Protein AF-U6MVE8-F1 (afdb_monomer_lite)

pLDDT: mean 80.57, std 18.46, range [36.94, 96.38]

InterPro domains:
  IPR003107 HAT (Half-A-TPR) repeat [SM00386] (47-79)
  IPR003107 HAT (Half-A-TPR) repeat [SM00386] (80-110)
  IPR003107 HAT (Half-A-TPR) repeat [SM00386] (112-144)
  IPR011990 Tetratricopeptide-like helical domain superfamily [G3DSA:1.25.40.10] (9-177)
  IPR011990 Tetratricopeptide-like helical domain superfamily [SSF48452] (57-165)
  IPR045075 Pre-mRNA-splicing factor Syf1-like [PTHR11246] (3-160)

Radius of gyration: 30.01 Å; chains: 1; bounding box: 78×52×97 Å

Organism: NCBI:txid51315

Foldseek 3Di:
DDDDDPPDDPDDDDPVNVVVVVVVVVVVVVVPDDDDDDDDDPVSVVVVVVVVLVVLVVVCVVPVLPVVSLLVNLVVCLVPPPNVVSLVSNCVNPVPDPVSLVSVLVSCVVVVVVVVNVVSLVVCCVVPVVDCVSLVVVLVSCVVVVNVVVSVVSVVVNVVVVVVVVVVVVVVVVVVVPDDDDDDDDDDDDDPPPVVVVVVVVVVVVVVVVPPDD

Structure (mmCIF, N/CA/C/O backbone):
data_AF-U6MVE8-F1
#
_entry.id   AF-U6MVE8-F1
#
loop_
_atom_site.group_PDB
_atom_site.id
_atom_site.type_symbol
_atom_site.label_atom_id
_atom_site.label_alt_id
_atom_site.label_comp_id
_atom_site.label_asym_id
_atom_site.label_entity_id
_atom_site.label_seq_id
_atom_site.pdbx_PDB_ins_code
_atom_site.Cartn_x
_atom_site.Cartn_y
_atom_site.Cartn_z
_atom_site.occupancy
_atom_site.B_iso_or_equiv
_atom_site.auth_seq_id
_atom_site.auth_comp_id
_atom_site.auth_asym_id
_atom_site.auth_atom_id
_atom_site.pdbx_PDB_model_num
ATOM 1 N N . MET A 1 1 ? 28.541 -14.978 -59.247 1.00 59.50 1 MET A N 1
ATOM 2 C CA . MET A 1 1 ? 27.340 -15.661 -58.722 1.00 59.50 1 MET A CA 1
ATOM 3 C C . MET A 1 1 ? 27.716 -17.108 -58.502 1.00 59.50 1 MET A C 1
ATOM 5 O O . MET A 1 1 ? 27.942 -17.809 -59.478 1.00 59.50 1 MET A O 1
ATOM 9 N N . GLU A 1 2 ? 27.866 -17.537 -57.255 1.00 69.00 2 GLU A N 1
ATOM 10 C CA . GLU A 1 2 ? 28.077 -18.957 -56.972 1.00 69.00 2 GLU A CA 1
ATOM 11 C C . GLU A 1 2 ? 26.798 -19.736 -57.289 1.00 69.00 2 GLU A C 1
ATOM 13 O O . GLU A 1 2 ? 25.691 -19.335 -56.910 1.00 69.00 2 GLU A O 1
ATOM 18 N N . VAL A 1 3 ? 26.947 -20.834 -58.029 1.00 82.88 3 VAL A N 1
ATOM 19 C CA . VAL A 1 3 ? 25.838 -21.729 -58.357 1.00 82.88 3 VAL A CA 1
ATOM 20 C C . VAL A 1 3 ? 25.472 -22.496 -57.088 1.00 82.88 3 VAL A C 1
ATOM 22 O O . VAL A 1 3 ? 26.224 -23.352 -56.632 1.00 82.88 3 VAL A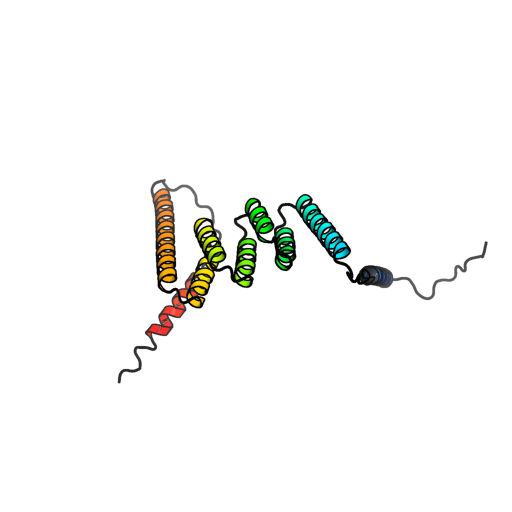 O 1
ATOM 25 N N . LYS A 1 4 ? 24.315 -22.183 -56.497 1.00 84.69 4 LYS A N 1
ATOM 26 C CA . LYS A 1 4 ? 23.805 -22.905 -55.324 1.00 84.69 4 LYS A CA 1
ATOM 27 C C . LYS A 1 4 ? 23.444 -24.339 -55.708 1.00 84.69 4 LYS A C 1
ATOM 29 O O . LYS A 1 4 ? 22.772 -24.567 -56.716 1.00 84.69 4 LYS A O 1
ATOM 34 N N . ASN A 1 5 ? 23.861 -25.289 -54.878 1.00 84.50 5 ASN A N 1
ATOM 35 C CA . ASN A 1 5 ? 23.523 -26.697 -55.035 1.00 84.50 5 ASN A CA 1
ATOM 36 C C . ASN A 1 5 ? 22.003 -26.897 -54.851 1.00 84.50 5 ASN A C 1
ATOM 38 O O . ASN A 1 5 ? 21.438 -26.449 -53.855 1.00 84.50 5 ASN A O 1
ATOM 42 N N . LYS A 1 6 ? 21.346 -27.531 -55.833 1.00 87.12 6 LYS A N 1
ATOM 43 C CA . LYS A 1 6 ? 19.894 -27.804 -55.857 1.00 87.12 6 LYS A CA 1
ATOM 44 C C . LYS A 1 6 ? 19.544 -29.253 -55.497 1.00 87.12 6 LYS A C 1
ATOM 46 O O . LYS A 1 6 ? 18.402 -29.666 -55.686 1.00 87.12 6 LYS A O 1
ATOM 51 N N . MET A 1 7 ? 20.515 -30.043 -55.041 1.00 89.62 7 MET A N 1
ATOM 52 C CA . MET A 1 7 ? 20.253 -31.387 -54.528 1.00 89.62 7 MET A CA 1
ATOM 53 C C . MET A 1 7 ? 19.284 -31.325 -53.332 1.00 89.62 7 MET A C 1
ATOM 55 O O . MET A 1 7 ? 19.301 -30.338 -52.590 1.00 89.62 7 MET A O 1
ATOM 59 N N . PRO A 1 8 ? 18.428 -32.344 -53.133 1.00 83.81 8 PRO A N 1
ATOM 60 C CA . PRO A 1 8 ? 17.498 -32.365 -52.010 1.00 83.81 8 PRO A CA 1
ATOM 61 C C . PRO A 1 8 ? 18.262 -32.335 -50.681 1.00 83.81 8 PRO A C 1
ATOM 63 O O . PRO A 1 8 ? 19.254 -33.043 -50.506 1.00 83.81 8 PRO A O 1
ATOM 66 N N . ALA A 1 9 ? 17.793 -31.513 -49.741 1.00 85.69 9 ALA A N 1
ATOM 67 C CA . ALA A 1 9 ? 18.374 -31.445 -48.406 1.00 85.69 9 ALA A CA 1
ATOM 68 C C . ALA A 1 9 ? 18.180 -32.779 -47.667 1.00 85.69 9 ALA A C 1
ATOM 70 O O . ALA A 1 9 ? 17.087 -33.350 -47.681 1.00 85.69 9 ALA A O 1
ATOM 71 N N . ALA A 1 10 ? 19.236 -33.252 -46.999 1.00 87.25 10 ALA A N 1
ATOM 72 C CA . ALA A 1 10 ? 19.214 -34.511 -46.252 1.00 87.25 10 ALA A CA 1
ATOM 73 C C . ALA A 1 10 ? 18.259 -34.474 -45.044 1.00 87.25 10 ALA A C 1
ATOM 75 O O . ALA A 1 10 ? 17.708 -35.501 -44.660 1.00 87.25 10 ALA A O 1
ATOM 76 N N . VAL A 1 11 ? 18.043 -33.288 -44.466 1.00 89.19 11 VAL A N 1
ATOM 77 C CA . VAL A 1 11 ? 17.108 -33.047 -43.363 1.00 89.19 11 VAL A CA 1
ATOM 78 C C . VAL A 1 11 ? 16.117 -31.978 -43.803 1.00 89.19 11 VAL A C 1
ATOM 80 O O . VAL A 1 11 ? 16.512 -30.915 -44.279 1.00 89.19 11 VAL A O 1
ATOM 83 N N . GLN A 1 12 ? 14.828 -32.272 -43.656 1.00 89.19 12 GLN A N 1
ATOM 84 C CA . GLN A 1 12 ? 13.754 -31.321 -43.919 1.00 89.19 12 GLN A CA 1
ATOM 85 C C . GLN A 1 12 ? 13.465 -30.529 -42.646 1.00 89.19 12 GLN A C 1
ATOM 87 O O . GLN A 1 12 ? 13.362 -31.109 -41.566 1.00 89.19 12 GLN A O 1
ATOM 92 N N . ILE A 1 13 ? 13.319 -29.213 -42.772 1.00 89.25 13 ILE A N 1
ATOM 93 C CA . ILE A 1 13 ? 12.974 -28.350 -41.640 1.00 89.25 13 ILE A CA 1
ATOM 94 C C . ILE A 1 13 ? 11.530 -28.656 -41.236 1.00 89.25 13 ILE A C 1
ATOM 96 O O . ILE A 1 13 ? 10.607 -28.492 -42.035 1.00 89.25 13 ILE A O 1
ATOM 100 N N . THR A 1 14 ? 11.333 -29.114 -40.002 1.00 93.38 14 THR A N 1
ATOM 101 C CA . THR A 1 14 ? 10.002 -29.414 -39.465 1.00 93.38 14 THR A CA 1
ATOM 102 C C . THR A 1 14 ? 9.405 -28.197 -38.763 1.00 93.38 14 THR A C 1
ATOM 104 O O . THR A 1 14 ? 10.116 -27.298 -38.308 1.00 93.38 14 THR A O 1
ATOM 107 N N . ALA A 1 15 ? 8.077 -28.179 -38.629 1.00 91.38 15 ALA A N 1
ATOM 108 C CA . ALA A 1 15 ? 7.393 -27.157 -37.837 1.00 91.38 15 ALA A CA 1
ATOM 109 C C . ALA A 1 15 ? 7.876 -27.152 -36.374 1.00 91.38 15 ALA A C 1
ATOM 111 O O . ALA A 1 15 ? 8.028 -26.090 -35.782 1.00 91.38 15 ALA A O 1
ATOM 112 N N . GLU A 1 16 ? 8.184 -28.326 -35.814 1.00 92.88 16 GLU A N 1
ATOM 113 C CA . GLU A 1 16 ? 8.746 -28.456 -34.466 1.00 92.88 16 GLU A CA 1
ATOM 114 C C . GLU A 1 16 ? 10.098 -27.744 -34.338 1.00 92.88 16 GLU A C 1
ATOM 116 O O . GLU A 1 16 ? 10.307 -27.004 -33.380 1.00 92.88 16 GLU A O 1
ATOM 121 N N . GLN A 1 17 ? 10.995 -27.914 -35.314 1.00 92.25 17 GLN A N 1
ATOM 122 C CA . GLN A 1 17 ? 12.324 -27.306 -35.281 1.00 92.25 17 GLN A CA 1
ATOM 123 C C . GLN A 1 17 ? 12.252 -25.774 -35.303 1.00 92.25 17 GLN A C 1
ATOM 125 O O . GLN A 1 17 ? 12.944 -25.118 -34.528 1.00 92.25 17 GLN A O 1
ATOM 130 N N . LEU A 1 18 ? 11.370 -25.210 -36.133 1.00 94.00 18 LEU A N 1
ATOM 131 C CA . LEU A 1 18 ? 11.143 -23.763 -36.190 1.00 94.00 18 LEU A CA 1
ATOM 132 C C . LEU A 1 18 ? 10.565 -23.220 -34.880 1.00 94.00 18 LEU A C 1
ATOM 134 O O . LEU A 1 18 ? 10.998 -22.175 -34.400 1.00 94.00 18 LEU A O 1
ATOM 138 N N . LEU A 1 19 ? 9.593 -23.927 -34.296 1.00 94.44 19 LEU A N 1
ATOM 139 C CA . LEU A 1 19 ? 8.980 -23.523 -33.031 1.00 94.44 19 LEU A CA 1
ATOM 140 C C . LEU A 1 19 ? 9.979 -23.604 -31.874 1.00 94.44 19 LEU A C 1
ATOM 142 O O . LEU A 1 19 ? 10.010 -22.706 -31.038 1.00 94.44 19 LEU A O 1
ATOM 146 N N . ARG A 1 20 ? 10.823 -24.639 -31.849 1.00 93.44 20 ARG A N 1
ATOM 147 C CA . ARG A 1 20 ? 11.865 -24.806 -30.834 1.00 93.44 20 ARG A CA 1
ATOM 148 C C . ARG A 1 20 ? 12.926 -23.713 -30.921 1.00 93.44 20 ARG A C 1
ATOM 150 O O . ARG A 1 20 ? 13.187 -23.064 -29.918 1.00 93.44 20 ARG A O 1
ATOM 157 N N . GLU A 1 21 ? 13.459 -23.442 -32.113 1.00 94.81 21 GLU A N 1
ATOM 158 C CA . GLU A 1 21 ? 14.463 -22.386 -32.306 1.00 94.81 21 GLU A CA 1
ATOM 159 C C . GLU A 1 21 ? 13.904 -20.994 -31.969 1.00 94.81 21 GLU A C 1
ATOM 161 O O . GLU A 1 21 ? 14.594 -20.170 -31.368 1.00 94.81 21 GLU A O 1
ATOM 166 N N . ALA A 1 22 ? 12.637 -20.727 -32.306 1.00 92.25 22 ALA A N 1
ATOM 167 C CA . ALA A 1 22 ? 11.982 -19.472 -31.946 1.00 92.25 22 ALA A CA 1
ATOM 168 C C . ALA A 1 22 ? 11.854 -19.299 -30.423 1.00 92.25 22 ALA A C 1
ATOM 170 O O . ALA A 1 22 ? 12.086 -18.202 -29.912 1.00 92.25 22 ALA A O 1
ATOM 171 N N . VAL A 1 23 ? 11.507 -20.370 -29.701 1.00 93.88 23 VAL A N 1
ATOM 172 C CA . VAL A 1 23 ? 11.429 -20.358 -28.234 1.00 93.88 23 VAL A CA 1
ATOM 173 C C . VAL A 1 23 ? 12.816 -20.199 -27.617 1.00 93.88 23 VAL A C 1
ATOM 175 O O . VAL A 1 23 ? 12.973 -19.369 -26.725 1.00 93.88 23 VAL A O 1
ATOM 178 N N . ASP A 1 24 ? 13.821 -20.923 -28.107 1.00 89.44 24 ASP A N 1
ATOM 179 C CA . ASP A 1 24 ? 15.189 -20.852 -27.585 1.00 89.44 24 ASP A CA 1
ATOM 180 C C . ASP A 1 24 ? 15.757 -19.427 -27.712 1.00 89.44 24 ASP A C 1
ATOM 182 O O . ASP A 1 24 ? 16.255 -18.880 -26.730 1.00 89.44 24 ASP A O 1
ATOM 186 N N . ARG A 1 25 ? 15.559 -18.750 -28.854 1.00 88.19 25 ARG A N 1
ATOM 187 C CA . ARG A 1 25 ? 15.968 -17.340 -29.021 1.00 88.19 25 ARG A CA 1
ATOM 188 C C . ARG A 1 25 ? 15.223 -16.382 -28.094 1.00 88.19 25 ARG A C 1
ATOM 190 O O . ARG A 1 25 ? 15.826 -15.479 -27.524 1.00 88.19 25 ARG A O 1
ATOM 197 N N . GLN A 1 26 ? 13.914 -16.570 -27.914 1.00 85.69 26 GLN A N 1
ATOM 198 C CA . GLN A 1 26 ? 13.147 -15.753 -26.967 1.00 85.69 26 GLN A CA 1
ATOM 199 C C . GLN A 1 26 ? 13.626 -15.949 -25.528 1.00 85.69 26 GLN A C 1
ATOM 201 O O . GLN A 1 26 ? 13.647 -14.994 -24.753 1.00 85.69 26 GLN A O 1
ATOM 206 N N . LEU A 1 27 ? 13.997 -17.177 -25.166 1.00 83.38 27 LEU A N 1
ATOM 207 C CA . LEU A 1 27 ? 14.561 -17.483 -23.859 1.00 83.38 27 LEU A CA 1
ATOM 208 C C . LEU A 1 27 ? 15.947 -16.867 -23.695 1.00 83.38 27 LEU A C 1
ATOM 210 O O . LEU A 1 27 ? 16.218 -16.349 -22.621 1.00 83.38 27 LEU A O 1
ATOM 214 N N . GLU A 1 28 ? 16.789 -16.867 -24.726 1.00 82.06 28 GLU A N 1
ATOM 215 C CA . GLU A 1 28 ? 18.094 -16.195 -24.714 1.00 82.06 28 GLU A CA 1
ATOM 216 C C . GLU A 1 28 ? 17.950 -14.679 -24.530 1.00 82.06 28 GLU A C 1
ATOM 218 O O . GLU A 1 28 ? 18.581 -14.105 -23.641 1.00 82.06 28 GLU A O 1
ATOM 223 N N . ASP A 1 29 ? 17.053 -14.043 -25.285 1.00 78.62 29 ASP A N 1
ATOM 224 C CA . ASP A 1 29 ? 16.764 -12.611 -25.163 1.00 78.62 29 ASP A CA 1
ATOM 225 C C . ASP A 1 29 ? 16.161 -12.263 -23.790 1.00 78.62 29 ASP A C 1
ATOM 227 O O . ASP A 1 29 ? 16.482 -11.230 -23.200 1.00 78.62 29 ASP A O 1
ATOM 231 N N . ALA A 1 30 ? 15.305 -13.131 -23.239 1.00 74.44 30 ALA A N 1
ATOM 232 C CA . ALA A 1 30 ? 14.757 -12.969 -21.893 1.00 74.44 30 ALA A CA 1
ATOM 233 C C . ALA A 1 30 ? 15.794 -13.258 -20.790 1.00 74.44 30 ALA A C 1
ATOM 235 O O . ALA A 1 30 ? 15.728 -12.666 -19.708 1.00 74.44 30 ALA A O 1
ATOM 236 N N . ALA A 1 31 ? 16.741 -14.162 -21.050 1.00 71.69 31 ALA A N 1
ATOM 237 C CA . ALA A 1 31 ? 17.827 -14.534 -20.148 1.00 71.69 31 ALA A CA 1
ATOM 238 C C . ALA A 1 31 ? 18.986 -13.535 -20.174 1.00 71.69 31 ALA A C 1
ATOM 240 O O . ALA A 1 31 ? 19.781 -13.527 -19.229 1.00 71.69 31 ALA A O 1
ATOM 241 N N . ALA A 1 32 ? 19.063 -12.664 -21.187 1.00 74.81 32 ALA A N 1
ATOM 242 C CA . ALA A 1 32 ? 19.905 -11.473 -21.201 1.00 74.81 32 ALA A CA 1
ATOM 243 C C . ALA A 1 32 ? 19.422 -10.475 -20.130 1.00 74.81 32 ALA A C 1
ATOM 245 O O . ALA A 1 32 ? 18.855 -9.414 -20.395 1.00 74.81 32 ALA A O 1
ATOM 246 N N . ALA A 1 33 ? 19.615 -10.852 -18.867 1.00 71.25 33 ALA A N 1
ATOM 247 C CA . ALA A 1 33 ? 19.238 -10.064 -17.717 1.00 71.25 33 ALA A CA 1
ATOM 248 C C . ALA A 1 33 ? 20.006 -8.740 -17.729 1.00 71.25 33 ALA A C 1
ATOM 250 O O . ALA A 1 33 ? 21.204 -8.685 -18.015 1.00 71.25 33 ALA A O 1
ATOM 251 N N . LYS A 1 34 ? 19.309 -7.658 -17.374 1.00 75.19 34 LYS A N 1
ATOM 252 C CA . LYS A 1 34 ? 19.924 -6.338 -17.229 1.00 75.19 34 LYS A CA 1
ATOM 253 C C . LYS A 1 34 ? 21.122 -6.437 -16.263 1.00 75.19 34 LYS A C 1
ATOM 255 O O . LYS A 1 34 ? 20.973 -7.070 -15.212 1.00 75.19 34 LYS A O 1
ATOM 260 N N . PRO A 1 35 ? 22.286 -5.832 -16.575 1.00 82.69 35 PRO A N 1
ATOM 261 C CA . PRO A 1 35 ? 23.461 -5.924 -15.711 1.00 82.69 35 PRO A CA 1
ATOM 262 C C . PRO A 1 35 ? 23.141 -5.413 -14.302 1.00 82.69 35 PRO A C 1
ATOM 264 O O . PRO A 1 35 ? 22.425 -4.421 -14.137 1.00 82.69 35 PRO A O 1
ATOM 267 N N . GLN A 1 36 ? 23.662 -6.097 -13.278 1.00 79.06 36 GLN A N 1
ATOM 268 C CA . GLN A 1 36 ? 23.483 -5.691 -11.884 1.00 79.06 36 GLN A CA 1
ATOM 269 C C . GLN A 1 36 ? 24.247 -4.387 -11.622 1.00 79.06 36 GLN A C 1
ATOM 271 O O . GLN A 1 36 ? 25.464 -4.394 -11.452 1.00 79.06 36 GLN A O 1
ATOM 276 N N . GLN A 1 37 ? 23.531 -3.264 -11.588 1.00 81.31 37 GLN A N 1
ATOM 277 C CA . GLN A 1 37 ? 24.096 -1.969 -11.215 1.00 81.31 37 GLN A CA 1
ATOM 278 C C . GLN A 1 37 ? 24.204 -1.877 -9.687 1.00 81.31 37 GLN A C 1
ATOM 280 O O . GLN A 1 37 ? 23.213 -2.069 -8.980 1.00 81.31 37 GLN A O 1
ATOM 285 N N . ARG A 1 38 ? 25.409 -1.602 -9.175 1.00 86.25 38 ARG A N 1
ATOM 286 C CA . ARG A 1 38 ? 25.647 -1.325 -7.752 1.00 86.25 38 ARG A CA 1
ATOM 287 C C . ARG A 1 38 ? 25.578 0.180 -7.530 1.00 86.25 38 ARG A C 1
ATOM 289 O O . ARG A 1 38 ? 26.244 0.904 -8.253 1.00 86.25 38 ARG A O 1
ATOM 296 N N . ILE A 1 39 ? 24.794 0.602 -6.542 1.00 87.94 39 ILE A N 1
ATOM 297 C CA . ILE A 1 39 ? 24.672 2.007 -6.143 1.00 87.94 39 ILE A CA 1
ATOM 298 C C . ILE A 1 39 ? 25.783 2.292 -5.133 1.00 87.94 39 ILE A C 1
ATOM 300 O O . ILE A 1 39 ? 25.858 1.582 -4.124 1.00 87.94 39 ILE A O 1
ATOM 304 N N . VAL A 1 40 ? 26.650 3.262 -5.419 1.00 89.50 40 VAL A N 1
ATOM 305 C CA . VAL A 1 40 ? 27.831 3.560 -4.585 1.00 89.50 40 VAL A CA 1
ATOM 306 C C . VAL A 1 40 ? 27.618 4.811 -3.738 1.00 89.50 40 VAL A C 1
ATOM 308 O O . VAL A 1 40 ? 27.877 4.770 -2.537 1.00 89.50 40 VAL A O 1
ATOM 311 N N . ASP A 1 41 ? 27.082 5.874 -4.340 1.00 93.38 41 ASP A N 1
ATOM 312 C CA . ASP A 1 41 ? 27.002 7.201 -3.723 1.00 93.38 41 ASP A CA 1
ATOM 313 C C . ASP A 1 41 ? 25.562 7.598 -3.352 1.00 93.38 41 ASP A C 1
ATOM 315 O O . ASP A 1 41 ? 24.585 7.134 -3.951 1.00 93.38 41 ASP A O 1
ATOM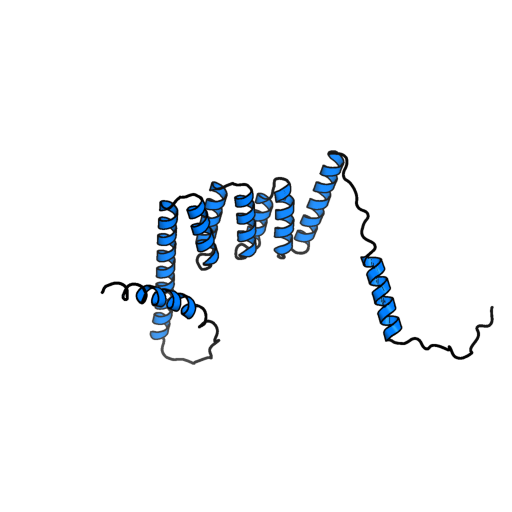 319 N N . ASP A 1 42 ? 25.417 8.508 -2.383 1.00 90.62 42 ASP A N 1
ATOM 320 C CA . ASP A 1 42 ? 24.108 9.004 -1.929 1.00 90.62 42 ASP A CA 1
ATOM 321 C C . ASP A 1 42 ? 23.350 9.755 -3.041 1.00 90.62 42 ASP A C 1
ATOM 323 O O . ASP A 1 42 ? 22.135 9.595 -3.181 1.00 90.62 42 ASP A O 1
ATOM 327 N N . GLU A 1 43 ? 24.058 10.507 -3.892 1.00 92.75 43 GLU A N 1
ATOM 328 C CA . GLU A 1 43 ? 23.469 11.178 -5.061 1.00 92.75 43 GLU A CA 1
ATOM 329 C C . GLU A 1 43 ? 22.907 10.163 -6.070 1.00 92.75 43 GLU A C 1
ATOM 331 O O . GLU A 1 43 ? 21.794 10.320 -6.582 1.00 92.75 43 GLU A O 1
ATOM 336 N N . GLU A 1 44 ? 23.635 9.070 -6.319 1.00 91.38 44 GLU A N 1
ATOM 337 C CA . GLU A 1 44 ? 23.175 7.992 -7.198 1.00 91.38 44 GLU A CA 1
ATOM 338 C C . GLU A 1 44 ? 21.924 7.310 -6.621 1.00 91.38 44 GLU A C 1
ATOM 340 O O . GLU A 1 44 ? 20.972 7.003 -7.351 1.00 91.38 44 GLU A O 1
ATOM 345 N N . LEU A 1 45 ? 21.878 7.126 -5.298 1.00 90.62 45 LEU A N 1
ATOM 346 C CA . LEU A 1 45 ? 20.722 6.567 -4.605 1.00 90.62 45 LEU A CA 1
ATOM 347 C C . LEU A 1 45 ? 19.480 7.458 -4.746 1.00 90.62 45 LEU A C 1
ATOM 349 O O . LEU A 1 45 ? 18.372 6.943 -4.935 1.00 90.62 45 LEU A O 1
ATOM 353 N N . GLU A 1 46 ? 19.632 8.780 -4.682 1.00 90.94 46 GLU A N 1
ATOM 354 C CA . GLU A 1 46 ? 18.531 9.722 -4.903 1.00 90.94 46 GLU A CA 1
ATOM 355 C C . GLU A 1 46 ? 18.026 9.697 -6.346 1.00 90.94 46 GLU A C 1
ATOM 357 O O . GLU A 1 46 ? 16.813 9.610 -6.569 1.00 90.94 46 GLU A O 1
ATOM 362 N N . VAL A 1 47 ? 18.930 9.669 -7.329 1.00 92.50 47 VAL A N 1
ATOM 363 C CA . VAL A 1 47 ? 18.565 9.517 -8.746 1.00 92.50 47 VAL A CA 1
ATOM 364 C C . VAL A 1 47 ? 17.812 8.205 -8.971 1.00 92.50 47 VAL A C 1
ATOM 366 O O . VAL A 1 47 ? 16.773 8.186 -9.640 1.00 92.50 47 VAL A O 1
ATOM 369 N N . TYR A 1 48 ? 18.273 7.108 -8.365 1.00 91.25 48 TYR A N 1
ATOM 370 C CA . TYR A 1 48 ? 17.577 5.824 -8.406 1.00 91.25 48 TYR A CA 1
ATOM 371 C C . TYR A 1 48 ? 16.161 5.922 -7.818 1.00 91.25 48 TYR A C 1
ATOM 373 O O . TYR A 1 48 ? 15.200 5.461 -8.444 1.00 91.25 48 TYR A O 1
ATOM 381 N N . ARG A 1 49 ? 16.003 6.555 -6.648 1.00 91.75 49 ARG A N 1
ATOM 382 C CA . ARG A 1 49 ? 14.695 6.749 -6.000 1.00 91.75 49 ARG A CA 1
ATOM 383 C C . ARG A 1 49 ? 13.748 7.580 -6.864 1.00 91.75 49 ARG A C 1
ATOM 385 O O . ARG A 1 49 ? 12.595 7.187 -7.043 1.00 91.75 49 ARG A O 1
ATOM 392 N N . LEU A 1 50 ? 14.224 8.687 -7.432 1.00 92.94 50 LEU A N 1
ATOM 393 C CA . LEU A 1 50 ? 13.435 9.559 -8.306 1.00 92.94 50 LEU A CA 1
ATOM 394 C C . LEU A 1 50 ? 12.976 8.827 -9.570 1.00 92.94 50 LEU A C 1
ATOM 396 O O . LEU A 1 50 ? 11.791 8.870 -9.912 1.00 92.94 50 LEU A O 1
ATOM 400 N N . ASN A 1 51 ? 13.883 8.100 -10.224 1.00 93.75 51 ASN A N 1
ATOM 401 C CA . ASN A 1 51 ? 13.561 7.314 -11.412 1.00 93.75 51 ASN A CA 1
ATOM 402 C C . ASN A 1 51 ? 12.538 6.218 -11.098 1.00 93.75 51 ASN A C 1
ATOM 404 O O . ASN A 1 51 ? 11.545 6.080 -11.812 1.00 93.75 51 ASN A O 1
ATOM 408 N N . LYS A 1 52 ? 12.713 5.492 -9.989 1.00 92.81 52 LYS A N 1
ATOM 409 C CA . LYS A 1 52 ? 11.755 4.466 -9.554 1.00 92.81 52 LYS A CA 1
ATOM 410 C C . LYS A 1 52 ? 10.386 5.044 -9.221 1.00 92.81 52 LYS A C 1
ATOM 412 O O . LYS A 1 52 ? 9.374 4.494 -9.653 1.00 92.81 52 LYS A O 1
ATOM 417 N N . ARG A 1 53 ? 10.332 6.176 -8.515 1.00 94.50 53 ARG A N 1
ATOM 418 C CA . ARG A 1 53 ? 9.072 6.873 -8.226 1.00 94.50 53 ARG A CA 1
ATOM 419 C C . ARG A 1 53 ? 8.367 7.292 -9.516 1.00 94.50 53 ARG A C 1
ATOM 421 O O . ARG A 1 53 ? 7.167 7.065 -9.657 1.00 94.50 53 ARG A O 1
ATOM 428 N N . LYS A 1 54 ? 9.115 7.822 -10.488 1.00 95.56 54 LYS A N 1
ATOM 429 C CA . LYS A 1 54 ? 8.587 8.175 -11.810 1.00 95.56 54 LYS A CA 1
ATOM 430 C C . LYS A 1 54 ? 8.018 6.958 -12.546 1.00 95.56 54 LYS A C 1
ATOM 432 O O . LYS A 1 54 ? 6.904 7.046 -13.051 1.00 95.56 54 LYS A O 1
ATOM 437 N N . GLU A 1 55 ? 8.715 5.820 -12.548 1.00 95.44 55 GLU A N 1
ATOM 438 C CA . GLU A 1 55 ? 8.231 4.567 -13.158 1.00 95.44 55 GLU A CA 1
ATOM 439 C C . GLU A 1 55 ? 6.890 4.101 -12.561 1.00 95.44 55 GLU A C 1
ATOM 441 O O . GLU A 1 55 ? 5.977 3.698 -13.298 1.00 95.44 55 GLU A O 1
ATOM 446 N N . PHE A 1 56 ? 6.748 4.164 -11.233 1.00 95.50 56 PHE A N 1
ATOM 447 C CA . PHE A 1 56 ? 5.499 3.818 -10.554 1.00 95.50 56 PHE A CA 1
ATOM 448 C C . PHE A 1 56 ? 4.379 4.806 -10.882 1.00 95.50 56 PHE A C 1
ATOM 450 O O . PHE A 1 56 ? 3.284 4.378 -11.249 1.00 95.50 56 PHE A O 1
ATOM 457 N N . GLU A 1 57 ? 4.647 6.110 -10.828 1.00 94.81 57 GLU A N 1
ATOM 458 C CA . GLU A 1 57 ? 3.663 7.147 -11.156 1.00 94.81 57 GLU A CA 1
ATOM 459 C C . GLU A 1 57 ? 3.243 7.101 -12.634 1.00 94.81 57 GLU A C 1
ATOM 461 O O . GLU A 1 57 ? 2.073 7.300 -12.957 1.00 94.81 57 GLU A O 1
ATOM 466 N N . ASP A 1 58 ? 4.155 6.796 -13.559 1.00 96.38 58 ASP A N 1
ATOM 467 C CA . ASP A 1 58 ? 3.828 6.553 -14.970 1.00 96.38 58 ASP A CA 1
ATOM 468 C C . ASP A 1 58 ? 2.942 5.310 -15.129 1.00 96.38 58 ASP A C 1
ATOM 470 O O . ASP A 1 58 ? 1.975 5.315 -15.892 1.00 96.38 58 ASP A O 1
ATOM 474 N N . SER A 1 59 ? 3.225 4.245 -14.376 1.00 95.50 59 SER A N 1
ATOM 475 C CA . SER A 1 59 ? 2.413 3.023 -14.392 1.00 95.50 59 SER A CA 1
ATOM 476 C C . SER A 1 59 ? 1.009 3.255 -13.835 1.00 95.50 59 SER A C 1
ATOM 478 O O . SER A 1 59 ? 0.035 2.778 -14.417 1.00 95.50 59 SER A O 1
ATOM 480 N N . ILE A 1 60 ? 0.890 4.033 -12.758 1.00 95.50 60 ILE A N 1
ATOM 481 C CA . ILE A 1 60 ? -0.391 4.446 -12.174 1.00 95.50 60 ILE A CA 1
ATOM 482 C C . ILE A 1 60 ? -1.158 5.360 -13.134 1.00 95.50 60 ILE A C 1
ATOM 484 O O . ILE A 1 60 ? -2.372 5.216 -13.270 1.00 95.50 60 ILE A O 1
ATOM 488 N N . ARG A 1 61 ? -0.475 6.269 -13.839 1.00 94.75 61 ARG A N 1
ATOM 489 C CA . ARG A 1 61 ? -1.101 7.114 -14.867 1.00 94.75 61 ARG A CA 1
ATOM 490 C C . ARG A 1 61 ? -1.667 6.293 -16.023 1.00 94.75 61 ARG A C 1
ATOM 492 O O . ARG A 1 61 ? -2.773 6.580 -16.467 1.00 94.75 61 ARG A O 1
ATOM 499 N N . ARG A 1 62 ? -0.955 5.252 -16.471 1.00 94.38 62 ARG A N 1
ATOM 500 C CA . ARG A 1 62 ? -1.452 4.321 -17.500 1.00 94.38 62 ARG A CA 1
ATOM 501 C C . ARG A 1 62 ? -2.625 3.472 -17.008 1.00 94.38 62 ARG A C 1
ATOM 503 O O . ARG A 1 62 ? -3.569 3.246 -17.755 1.00 94.38 62 ARG A O 1
ATOM 510 N N . GLN A 1 63 ? -2.556 2.971 -15.774 1.00 93.31 63 GLN A N 1
ATOM 511 C CA . GLN A 1 63 ? -3.529 2.030 -15.211 1.00 93.31 63 GLN A CA 1
ATOM 512 C C . GLN A 1 63 ? -3.923 2.423 -13.783 1.00 93.31 63 GLN A C 1
ATOM 514 O O . GLN A 1 63 ? -3.515 1.795 -12.804 1.00 93.31 63 GLN A O 1
ATOM 519 N N . ARG A 1 64 ? -4.774 3.447 -13.656 1.00 92.88 64 ARG A N 1
ATOM 520 C CA . ARG A 1 64 ? -5.165 4.003 -12.350 1.00 92.88 64 ARG A CA 1
ATOM 521 C C . ARG A 1 64 ? -5.871 2.997 -11.440 1.00 92.88 64 ARG A C 1
ATOM 523 O O . ARG A 1 64 ? -5.642 3.012 -10.236 1.00 92.88 64 ARG A O 1
ATOM 530 N N . HIS A 1 65 ? -6.710 2.128 -11.997 1.00 92.56 65 HIS A N 1
ATOM 531 C CA . HIS A 1 65 ? -7.518 1.172 -11.229 1.00 92.56 65 HIS A CA 1
ATOM 532 C C . HIS A 1 65 ? -6.780 -0.131 -10.885 1.00 92.56 65 HIS A C 1
ATOM 534 O O . HIS A 1 65 ? -7.325 -0.977 -10.182 1.00 92.56 65 HIS A O 1
ATOM 540 N N . HIS A 1 66 ? -5.542 -0.324 -11.355 1.00 94.12 66 HIS A N 1
ATOM 541 C CA . HIS A 1 66 ? -4.789 -1.538 -11.056 1.00 94.12 66 HIS A CA 1
ATOM 542 C C . HIS A 1 66 ? -4.154 -1.463 -9.657 1.00 94.12 66 HIS A C 1
ATOM 544 O O . HIS A 1 66 ? -3.018 -1.020 -9.474 1.00 94.12 66 HIS A O 1
ATOM 550 N N . ILE A 1 67 ? -4.897 -1.926 -8.649 1.00 92.94 67 ILE A N 1
ATOM 551 C CA . ILE A 1 67 ? -4.539 -1.850 -7.218 1.00 92.94 67 ILE A CA 1
ATOM 552 C C . ILE A 1 67 ? -3.217 -2.565 -6.911 1.00 92.94 67 ILE A C 1
ATOM 554 O O . ILE A 1 67 ? -2.452 -2.123 -6.057 1.00 92.94 67 ILE A O 1
ATOM 558 N N . GLY A 1 68 ? -2.883 -3.624 -7.655 1.00 94.50 68 GLY A N 1
ATOM 559 C CA . GLY A 1 68 ? -1.601 -4.312 -7.504 1.00 94.50 68 GLY A CA 1
ATOM 560 C C . GLY A 1 68 ? -0.392 -3.395 -7.732 1.00 94.50 68 GLY A C 1
ATOM 561 O O . GLY A 1 68 ? 0.622 -3.551 -7.054 1.00 94.50 68 GLY A O 1
ATOM 562 N N . THR A 1 69 ? -0.495 -2.411 -8.634 1.00 95.00 69 THR A N 1
ATOM 563 C CA . THR A 1 69 ? 0.572 -1.420 -8.862 1.00 95.00 69 THR A CA 1
ATOM 564 C C . THR A 1 69 ? 0.708 -0.484 -7.666 1.00 95.00 69 THR A C 1
ATOM 566 O O . THR A 1 69 ? 1.825 -0.236 -7.219 1.00 95.00 69 THR A O 1
ATOM 569 N N . TRP A 1 70 ? -0.415 -0.030 -7.102 1.00 95.69 70 TRP A N 1
ATOM 570 C CA . TRP A 1 70 ? -0.432 0.805 -5.899 1.00 95.69 70 TRP A CA 1
ATOM 571 C C . TRP A 1 70 ? 0.198 0.102 -4.699 1.00 95.69 70 TRP A C 1
ATOM 573 O O . TRP A 1 70 ? 1.034 0.689 -4.021 1.00 95.69 70 TRP A O 1
ATOM 583 N N . ILE A 1 71 ? -0.144 -1.171 -4.471 1.00 94.62 71 ILE A N 1
ATOM 584 C CA . ILE A 1 71 ? 0.421 -1.961 -3.369 1.00 94.62 71 ILE A CA 1
ATOM 585 C C . ILE A 1 71 ? 1.933 -2.135 -3.551 1.00 94.62 71 ILE A C 1
ATOM 587 O O . ILE A 1 71 ? 2.685 -1.935 -2.601 1.00 94.62 71 ILE A O 1
ATOM 591 N N . LYS A 1 72 ? 2.400 -2.471 -4.763 1.00 94.69 72 LYS A N 1
ATOM 592 C CA . LYS A 1 72 ? 3.841 -2.590 -5.050 1.00 94.69 72 LYS A CA 1
ATOM 593 C C . LYS A 1 72 ? 4.576 -1.275 -4.797 1.00 94.69 72 LYS A C 1
ATOM 595 O O . LYS A 1 72 ? 5.639 -1.292 -4.184 1.00 94.69 72 LYS A O 1
ATOM 600 N N . TYR A 1 73 ? 3.998 -0.157 -5.235 1.00 95.12 73 TYR A N 1
ATOM 601 C CA . TYR A 1 73 ? 4.586 1.161 -5.024 1.00 95.12 73 TYR A CA 1
ATOM 602 C C . TYR A 1 73 ? 4.651 1.514 -3.530 1.00 95.12 73 TYR A C 1
ATOM 604 O O . TYR A 1 73 ? 5.706 1.893 -3.027 1.00 95.12 73 TYR A O 1
ATOM 612 N N . ALA A 1 74 ? 3.561 1.296 -2.794 1.00 94.75 74 ALA A N 1
ATOM 613 C CA . ALA A 1 74 ? 3.499 1.592 -1.368 1.00 94.75 74 ALA A CA 1
ATOM 614 C C . ALA A 1 74 ? 4.452 0.718 -0.532 1.00 94.75 74 ALA A C 1
ATOM 616 O O . ALA A 1 74 ? 5.081 1.217 0.396 1.00 94.75 74 ALA A O 1
ATOM 617 N N . LEU A 1 75 ? 4.611 -0.567 -0.874 1.00 93.25 75 LEU A N 1
ATOM 618 C CA . LEU A 1 75 ? 5.589 -1.451 -0.224 1.00 93.25 75 LEU A CA 1
ATOM 619 C C . LEU A 1 75 ? 7.034 -1.016 -0.496 1.00 93.25 75 LEU A C 1
ATOM 621 O O . LEU A 1 75 ? 7.882 -1.133 0.385 1.00 93.25 75 LEU A O 1
ATOM 625 N N . TRP A 1 76 ? 7.317 -0.494 -1.692 1.00 93.81 76 TRP A N 1
ATOM 626 C CA . TRP A 1 76 ? 8.631 0.060 -2.012 1.00 93.81 76 TRP A CA 1
ATOM 627 C C . TRP A 1 76 ? 8.917 1.350 -1.224 1.00 93.81 76 TRP A C 1
ATOM 629 O O . TRP A 1 76 ? 10.001 1.487 -0.660 1.00 93.81 76 TRP A O 1
ATOM 639 N N . GLU A 1 77 ? 7.938 2.255 -1.099 1.00 93.00 77 GLU A N 1
ATOM 640 C CA . GLU A 1 77 ? 8.056 3.458 -0.253 1.00 93.00 77 GLU A CA 1
ATOM 641 C C . GLU A 1 77 ? 8.128 3.115 1.246 1.00 93.00 77 GLU A C 1
ATOM 643 O O . GLU A 1 77 ? 8.766 3.840 2.011 1.00 93.00 77 GLU A O 1
ATOM 648 N N . ALA A 1 78 ? 7.532 1.998 1.682 1.00 91.12 78 ALA A N 1
ATOM 649 C CA . ALA A 1 78 ? 7.585 1.544 3.076 1.00 91.12 78 ALA A CA 1
ATOM 650 C C . ALA A 1 78 ? 9.005 1.194 3.530 1.00 91.12 78 ALA A C 1
ATOM 652 O O . ALA A 1 78 ? 9.335 1.393 4.695 1.00 91.12 78 ALA A O 1
ATOM 653 N N . ALA A 1 79 ? 9.860 0.739 2.611 1.00 86.94 79 ALA A N 1
ATOM 654 C CA . ALA A 1 79 ? 11.278 0.528 2.889 1.00 86.94 79 ALA A CA 1
ATOM 655 C C . ALA A 1 79 ? 12.060 1.845 3.064 1.00 86.94 79 ALA A C 1
ATOM 657 O O . ALA A 1 79 ? 13.188 1.820 3.550 1.00 86.94 79 ALA A O 1
ATOM 658 N N . GLN A 1 80 ? 11.492 2.984 2.652 1.00 81.75 80 GLN A N 1
ATOM 659 C CA . GLN A 1 80 ? 12.173 4.278 2.646 1.00 81.75 80 GLN A CA 1
ATOM 660 C C . GLN A 1 80 ? 11.639 5.218 3.721 1.00 81.75 80 GLN A C 1
ATOM 662 O O . GLN A 1 80 ? 12.434 5.594 4.578 1.00 81.75 80 GLN A O 1
ATOM 667 N N . ARG A 1 81 ? 10.344 5.597 3.673 1.00 71.81 81 ARG A N 1
ATOM 668 C CA . ARG A 1 81 ? 9.613 6.357 4.722 1.00 71.81 81 ARG A CA 1
ATOM 669 C C . ARG A 1 81 ? 8.172 6.753 4.346 1.00 71.81 81 ARG A C 1
ATOM 671 O O . ARG A 1 81 ? 7.313 6.772 5.222 1.00 71.81 81 ARG A O 1
ATOM 678 N N . GLU A 1 82 ? 7.874 7.041 3.078 1.00 78.69 82 GLU A N 1
ATOM 679 C CA . GLU A 1 82 ? 6.644 7.756 2.668 1.00 78.69 82 GLU A CA 1
ATOM 680 C C . GLU A 1 82 ? 5.505 6.844 2.163 1.00 78.69 82 GLU A C 1
ATOM 682 O O . GLU A 1 82 ? 4.821 7.141 1.185 1.00 78.69 82 GLU A O 1
ATOM 687 N N . ALA A 1 83 ? 5.249 5.717 2.832 1.00 89.50 83 ALA A N 1
ATOM 688 C CA . ALA A 1 83 ? 4.223 4.766 2.378 1.00 89.50 83 ALA A CA 1
ATOM 689 C C . ALA A 1 83 ? 2.774 5.249 2.570 1.00 89.50 83 ALA A 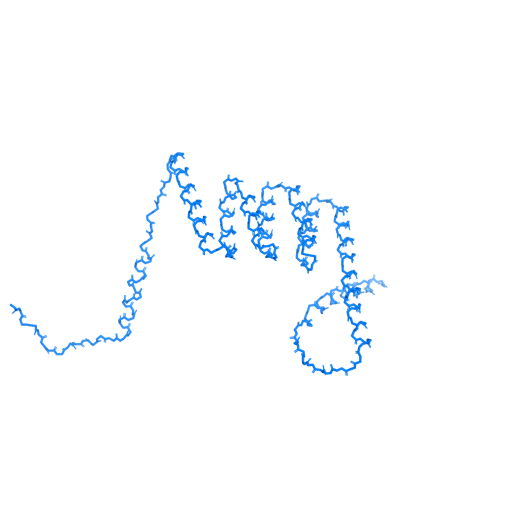C 1
ATOM 691 O O . ALA A 1 83 ? 1.892 4.901 1.780 1.00 89.50 83 ALA A O 1
ATOM 692 N N . ARG A 1 84 ? 2.504 6.042 3.618 1.00 92.25 84 ARG A N 1
ATOM 693 C CA . ARG A 1 84 ? 1.135 6.447 4.000 1.00 92.25 84 ARG A CA 1
ATOM 694 C C . ARG A 1 84 ? 0.442 7.262 2.916 1.00 92.25 84 ARG A C 1
ATOM 696 O O . ARG A 1 84 ? -0.716 7.007 2.605 1.00 92.25 84 ARG A O 1
ATOM 703 N N . SER A 1 85 ? 1.158 8.211 2.315 1.00 92.94 85 SER A N 1
ATOM 704 C CA . SER A 1 85 ? 0.609 9.086 1.275 1.00 92.94 85 SER A CA 1
ATOM 705 C C . SER A 1 85 ? 0.128 8.285 0.059 1.00 92.94 85 SER A C 1
ATOM 707 O O . SER A 1 85 ? -0.935 8.570 -0.497 1.00 92.94 85 SER A O 1
ATOM 709 N N . VAL A 1 86 ? 0.863 7.234 -0.316 1.00 94.38 86 VAL A N 1
ATOM 710 C CA . VAL A 1 86 ? 0.506 6.337 -1.419 1.00 94.38 86 VAL A CA 1
ATOM 711 C C . VAL A 1 86 ? -0.718 5.493 -1.070 1.00 94.38 86 VAL A C 1
ATOM 713 O O . VAL A 1 86 ? -1.625 5.383 -1.895 1.00 94.38 86 VAL A O 1
ATOM 716 N N . PHE A 1 87 ? -0.786 4.939 0.145 1.00 95.06 87 PHE A N 1
ATOM 717 C CA . PHE A 1 87 ? -1.953 4.173 0.590 1.00 95.06 87 PHE A CA 1
ATOM 718 C C . PHE A 1 87 ? -3.220 5.030 0.658 1.00 95.06 87 PHE A C 1
ATOM 720 O O . PHE A 1 87 ? -4.253 4.611 0.141 1.00 95.06 87 PHE A O 1
ATOM 727 N N . GLU A 1 88 ? -3.155 6.245 1.205 1.00 94.69 88 GLU A N 1
ATOM 728 C CA . GLU A 1 88 ? -4.317 7.143 1.241 1.00 94.69 88 GLU A CA 1
ATOM 729 C C . GLU A 1 88 ? -4.777 7.525 -0.172 1.00 94.69 88 GLU A C 1
ATOM 731 O O . GLU A 1 88 ? -5.971 7.485 -0.467 1.00 94.69 88 GLU A O 1
ATOM 736 N N . ARG A 1 89 ? -3.843 7.798 -1.095 1.00 95.25 89 ARG A N 1
ATOM 737 C CA . ARG A 1 89 ? -4.177 8.018 -2.514 1.00 95.25 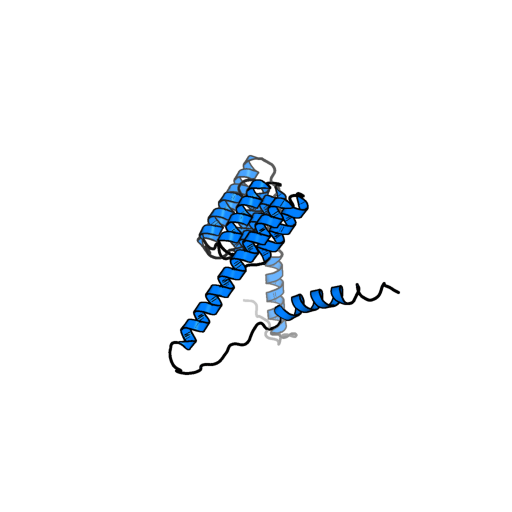89 ARG A CA 1
ATOM 738 C C . ARG A 1 89 ? -4.827 6.791 -3.154 1.00 95.25 89 ARG A C 1
ATOM 740 O O . ARG A 1 89 ? -5.770 6.951 -3.925 1.00 95.25 89 ARG A O 1
ATOM 747 N N . ALA A 1 90 ? -4.351 5.587 -2.842 1.00 95.38 90 ALA A N 1
ATOM 748 C CA . ALA A 1 90 ? -4.930 4.346 -3.347 1.00 95.38 90 ALA A CA 1
ATOM 749 C C . ALA A 1 90 ? -6.353 4.116 -2.806 1.00 95.38 90 ALA A C 1
ATOM 751 O O . ALA A 1 90 ? -7.232 3.703 -3.561 1.00 95.38 90 ALA A O 1
ATOM 752 N N . LEU A 1 91 ? -6.609 4.456 -1.537 1.00 95.00 91 LEU A N 1
ATOM 753 C CA . LEU A 1 91 ? -7.939 4.373 -0.922 1.00 95.00 91 LEU A CA 1
ATOM 754 C C . LEU A 1 91 ? -8.951 5.327 -1.567 1.00 95.00 91 LEU A C 1
ATOM 756 O O . LEU A 1 91 ? -10.134 5.002 -1.631 1.00 95.00 91 LEU A O 1
ATOM 760 N N . LEU A 1 92 ? -8.504 6.478 -2.082 1.00 94.44 92 LEU A N 1
ATOM 761 C CA . LEU A 1 92 ? -9.364 7.375 -2.864 1.00 94.44 92 LEU A CA 1
ATOM 762 C C . LEU A 1 92 ? -9.781 6.772 -4.214 1.00 94.44 92 LEU A C 1
ATOM 764 O O . LEU A 1 92 ? -10.781 7.202 -4.783 1.00 94.44 92 LEU A O 1
ATOM 768 N N . VAL A 1 93 ? -9.017 5.816 -4.753 1.00 93.62 93 VAL A N 1
ATOM 769 C CA . VAL A 1 93 ? -9.366 5.119 -6.000 1.00 93.62 93 VAL A CA 1
ATOM 770 C C . VAL A 1 93 ? -10.355 3.994 -5.721 1.00 93.62 93 VAL A C 1
ATOM 772 O O . VAL A 1 93 ? -11.396 3.933 -6.371 1.00 93.62 93 VAL A O 1
ATOM 775 N N . ASP A 1 94 ? -10.032 3.114 -4.773 1.00 93.12 94 ASP A N 1
ATOM 776 C CA . ASP A 1 94 ? -10.900 2.009 -4.372 1.00 93.12 94 ASP A CA 1
ATOM 777 C C . ASP A 1 94 ? -10.730 1.696 -2.879 1.00 93.12 94 ASP A C 1
ATOM 779 O O . ASP A 1 94 ? -9.762 1.065 -2.452 1.00 93.12 94 ASP A O 1
ATOM 783 N N . TYR A 1 95 ? -11.707 2.127 -2.082 1.00 93.69 95 TYR A N 1
ATOM 784 C CA . TYR A 1 95 ? -11.766 1.849 -0.648 1.00 93.69 95 TYR A CA 1
ATOM 785 C C . TYR A 1 95 ? -12.455 0.515 -0.324 1.00 93.69 95 TYR A C 1
ATOM 787 O O . TYR A 1 95 ? -12.459 0.106 0.835 1.00 93.69 95 TYR A O 1
ATOM 795 N N . GLN A 1 96 ? -13.084 -0.158 -1.291 1.00 93.19 96 GLN A N 1
ATOM 796 C CA . GLN A 1 96 ? -13.781 -1.428 -1.053 1.00 93.19 96 GLN A CA 1
ATOM 797 C C . GLN A 1 96 ? -12.824 -2.618 -1.120 1.00 93.19 96 GLN A C 1
ATOM 799 O O . GLN A 1 96 ? -13.114 -3.692 -0.584 1.00 93.19 96 GLN A O 1
ATOM 804 N N . ASN A 1 97 ? -11.662 -2.429 -1.744 1.00 93.88 97 ASN A N 1
ATOM 805 C CA . ASN A 1 97 ? -10.666 -3.473 -1.864 1.00 93.88 97 ASN A CA 1
ATOM 806 C C . ASN A 1 97 ? -10.073 -3.870 -0.506 1.00 93.88 97 ASN A C 1
ATOM 808 O O . ASN A 1 97 ? -9.332 -3.126 0.136 1.00 93.88 97 ASN A O 1
ATOM 812 N N . VAL A 1 98 ? -10.347 -5.107 -0.104 1.00 93.69 98 VAL A N 1
ATOM 813 C CA . VAL A 1 98 ? -9.871 -5.675 1.160 1.00 93.69 98 VAL A CA 1
ATOM 814 C C . VAL A 1 98 ? -8.345 -5.764 1.217 1.00 93.69 98 VAL A C 1
ATOM 816 O O . VAL A 1 98 ? -7.744 -5.451 2.244 1.00 93.69 98 VAL A O 1
ATOM 819 N N . SER A 1 99 ? -7.706 -6.224 0.139 1.00 94.50 99 SER A N 1
ATOM 820 C CA . SER A 1 99 ? -6.263 -6.478 0.114 1.00 94.50 99 SER A CA 1
ATOM 821 C C . SER A 1 99 ? -5.453 -5.203 0.334 1.00 94.50 99 SER A C 1
ATOM 823 O O . SER A 1 99 ? -4.412 -5.255 0.987 1.00 94.50 99 SER A O 1
ATOM 825 N N . LEU A 1 100 ? -5.946 -4.064 -0.160 1.00 94.94 100 LEU A N 1
ATOM 826 C CA . LEU A 1 100 ? -5.330 -2.758 0.054 1.00 94.94 100 LEU A CA 1
ATOM 827 C C . LEU A 1 100 ? -5.289 -2.392 1.545 1.00 94.94 100 LEU A C 1
ATOM 829 O O . LEU A 1 100 ? -4.222 -2.073 2.067 1.00 94.94 100 LEU A O 1
ATOM 833 N N . TRP A 1 101 ? -6.420 -2.520 2.245 1.00 95.44 101 TRP A N 1
ATOM 834 C CA . TRP A 1 101 ? -6.498 -2.278 3.688 1.00 95.44 101 TRP A CA 1
ATOM 835 C C . TRP A 1 101 ? -5.606 -3.218 4.491 1.00 95.44 101 TRP A C 1
ATOM 837 O O . TRP A 1 101 ? -4.900 -2.771 5.392 1.00 95.44 101 TRP A O 1
ATOM 847 N N . LEU A 1 102 ? -5.602 -4.512 4.153 1.00 94.75 102 LEU A N 1
ATOM 848 C CA . LEU A 1 102 ? -4.748 -5.489 4.828 1.00 94.75 102 LEU A CA 1
ATOM 849 C C . LEU A 1 102 ? -3.268 -5.125 4.691 1.00 94.75 102 LEU A C 1
ATOM 851 O O . LEU A 1 102 ? -2.558 -5.118 5.691 1.00 94.75 102 LEU A O 1
ATOM 855 N N . LYS A 1 103 ? -2.814 -4.759 3.487 1.00 95.12 103 LYS A N 1
ATOM 856 C CA . LYS A 1 103 ? -1.419 -4.360 3.253 1.00 95.12 103 LYS A CA 1
ATOM 857 C C . LYS A 1 103 ? -1.049 -3.063 3.963 1.00 95.12 103 LYS A C 1
ATOM 859 O O . LYS A 1 103 ? 0.062 -2.956 4.475 1.00 95.12 103 LYS A O 1
ATOM 864 N N . TYR A 1 104 ? -1.975 -2.110 4.038 1.00 94.94 104 TYR A N 1
ATOM 865 C CA . TYR A 1 104 ? -1.749 -0.864 4.763 1.00 94.94 104 TYR A CA 1
ATOM 866 C C . TYR A 1 104 ? -1.584 -1.111 6.271 1.00 94.94 104 TYR A C 1
ATOM 868 O O . TYR A 1 104 ? -0.622 -0.651 6.885 1.00 94.94 104 TYR A O 1
ATOM 876 N N . ILE A 1 105 ? -2.471 -1.917 6.855 1.00 94.62 105 ILE A N 1
ATOM 877 C CA . ILE A 1 105 ? -2.417 -2.278 8.274 1.00 94.62 105 ILE A CA 1
ATOM 878 C C . ILE A 1 105 ? -1.176 -3.127 8.588 1.00 94.62 105 ILE A C 1
ATOM 880 O O . ILE A 1 105 ? -0.521 -2.893 9.600 1.00 94.62 105 ILE A O 1
ATOM 884 N N . GLU A 1 106 ? -0.822 -4.088 7.728 1.00 93.19 106 GLU A N 1
ATOM 885 C CA . GLU A 1 106 ? 0.404 -4.888 7.872 1.00 93.19 106 GLU A CA 1
ATOM 886 C C . GLU A 1 106 ? 1.652 -3.994 7.929 1.00 93.19 106 GLU A C 1
ATOM 888 O O . GLU A 1 106 ? 2.534 -4.215 8.763 1.00 93.19 106 GLU A O 1
ATOM 893 N N . MET A 1 107 ? 1.705 -2.951 7.095 1.00 92.44 107 MET A N 1
ATOM 894 C CA . MET A 1 107 ? 2.805 -1.987 7.081 1.00 92.44 107 MET A CA 1
ATOM 895 C C . MET A 1 107 ? 2.873 -1.178 8.386 1.00 92.44 107 MET A C 1
ATOM 897 O O . MET A 1 107 ? 3.926 -1.140 9.026 1.00 92.44 107 MET A O 1
ATOM 901 N N . GLU A 1 108 ? 1.756 -0.598 8.841 1.00 92.12 108 GLU A N 1
ATOM 902 C CA . GLU A 1 108 ? 1.722 0.181 10.092 1.00 92.12 108 GLU A CA 1
ATOM 903 C C . GLU A 1 108 ? 2.040 -0.679 11.324 1.00 92.12 108 GLU A C 1
ATOM 905 O O . GLU A 1 108 ? 2.741 -0.231 12.237 1.00 92.12 108 GLU A O 1
ATOM 910 N N . SER A 1 109 ? 1.576 -1.933 11.334 1.00 90.38 109 SER A N 1
ATOM 911 C CA . SER A 1 109 ? 1.867 -2.890 12.402 1.00 90.38 109 SER A CA 1
ATOM 912 C C . SER A 1 109 ? 3.340 -3.291 12.412 1.00 90.38 109 SER A C 1
ATOM 914 O O . SER A 1 109 ? 3.923 -3.411 13.489 1.00 90.38 109 SER A O 1
ATOM 916 N N . SER A 1 110 ? 3.960 -3.468 11.241 1.00 89.88 110 SER A N 1
ATOM 917 C CA . SER A 1 110 ? 5.394 -3.787 11.133 1.00 89.88 110 SER A CA 1
ATOM 918 C C . SER A 1 110 ? 6.267 -2.649 11.658 1.00 89.88 110 SER A C 1
ATOM 920 O O . SER A 1 110 ? 7.264 -2.888 12.337 1.00 89.88 110 SER A O 1
ATOM 922 N N . ASN A 1 111 ? 5.828 -1.409 11.440 1.00 88.75 111 ASN A N 1
ATOM 923 C CA . ASN A 1 111 ? 6.486 -0.214 11.960 1.00 88.75 111 ASN A CA 1
ATOM 924 C C . ASN A 1 111 ? 6.162 0.077 13.441 1.00 88.75 111 ASN A C 1
ATOM 926 O O . ASN A 1 111 ? 6.624 1.079 13.983 1.00 88.75 111 ASN A O 1
ATOM 930 N N . LYS A 1 112 ? 5.389 -0.793 14.112 1.00 86.81 112 LYS A N 1
ATOM 931 C CA . LYS A 1 112 ? 4.977 -0.684 15.526 1.00 86.81 112 LYS A CA 1
ATOM 932 C C . LYS A 1 112 ? 4.125 0.555 15.854 1.00 86.81 112 LYS A C 1
ATOM 934 O O . LYS A 1 112 ? 4.032 0.959 17.014 1.00 86.81 112 LYS A O 1
ATOM 939 N N . PHE A 1 113 ? 3.438 1.140 14.870 1.00 89.06 113 PHE A N 1
ATOM 940 C CA . PHE A 1 113 ? 2.542 2.283 15.083 1.00 89.06 113 PHE A CA 1
ATOM 941 C C . PHE A 1 113 ? 1.136 1.835 15.515 1.00 89.06 113 PHE A C 1
ATOM 943 O O . PHE A 1 113 ? 0.185 1.831 14.732 1.00 89.06 113 PHE A O 1
ATOM 950 N N . VAL A 1 114 ? 0.979 1.493 16.798 1.00 90.00 114 VAL A N 1
ATOM 951 C CA . VAL A 1 114 ? -0.274 0.939 17.356 1.00 90.00 114 VAL A CA 1
ATOM 952 C C . VAL A 1 114 ? -1.468 1.895 17.232 1.00 90.00 114 VAL A C 1
ATOM 954 O O . VAL A 1 114 ? -2.565 1.477 16.866 1.00 90.00 114 VAL A O 1
ATOM 957 N N . VAL A 1 115 ? -1.271 3.187 17.509 1.00 91.94 115 VAL A N 1
ATOM 958 C CA . VAL A 1 115 ? -2.356 4.187 17.461 1.00 91.94 115 VAL A CA 1
ATOM 959 C C . VAL A 1 115 ? -2.894 4.344 16.037 1.00 91.94 115 VAL A C 1
ATOM 961 O O . VAL A 1 115 ? -4.104 4.329 15.821 1.00 91.94 115 VAL A O 1
ATOM 964 N N . SER A 1 116 ? -1.990 4.426 15.060 1.00 91.56 116 SER A N 1
ATOM 965 C CA . SER A 1 116 ? -2.333 4.486 13.638 1.00 91.56 116 SER A CA 1
ATOM 966 C C . SER A 1 116 ? -3.102 3.235 13.204 1.00 91.56 116 SER A C 1
ATOM 968 O O . SER A 1 116 ? -4.178 3.342 12.616 1.00 91.56 116 SER A O 1
ATOM 970 N N . CYS A 1 117 ? -2.629 2.047 13.606 1.00 93.31 117 CYS A N 1
ATOM 971 C CA . CYS A 1 117 ? -3.324 0.785 13.347 1.00 93.31 117 CYS A CA 1
ATOM 972 C C . CYS A 1 117 ? -4.758 0.790 13.892 1.00 93.31 117 CYS A C 1
ATOM 974 O O . CYS A 1 117 ? -5.680 0.413 13.173 1.00 93.31 117 CYS A O 1
ATOM 976 N N . ARG A 1 118 ? -4.972 1.244 15.135 1.00 92.88 118 ARG A N 1
ATOM 977 C CA . ARG A 1 118 ? -6.317 1.355 15.731 1.00 92.88 118 ARG A CA 1
ATOM 978 C C . ARG A 1 118 ? -7.221 2.282 14.930 1.00 92.88 118 ARG A C 1
ATOM 980 O O . ARG A 1 118 ? -8.365 1.931 14.659 1.00 92.88 118 ARG A O 1
ATOM 987 N N . ASN A 1 119 ? -6.706 3.437 14.518 1.00 93.56 119 ASN A N 1
ATOM 988 C CA . ASN A 1 119 ? -7.459 4.387 13.702 1.00 93.56 119 ASN A CA 1
ATOM 989 C C . ASN A 1 119 ? -7.851 3.778 12.349 1.00 93.56 119 ASN A C 1
ATOM 991 O O . ASN A 1 119 ? -8.996 3.929 11.921 1.00 93.56 119 ASN A O 1
ATOM 995 N N . LEU A 1 120 ? -6.941 3.034 11.710 1.00 94.75 120 LEU A N 1
ATOM 996 C CA . LEU A 1 120 ? -7.230 2.311 10.472 1.00 94.75 120 LEU A CA 1
ATOM 997 C C . LEU A 1 120 ? -8.287 1.226 10.678 1.00 94.75 120 LEU A C 1
ATOM 999 O O . LEU A 1 120 ? -9.258 1.200 9.929 1.00 94.75 120 LEU A O 1
ATOM 1003 N N . TYR A 1 121 ? -8.162 0.381 11.704 1.00 93.56 121 TYR A N 1
ATOM 1004 C CA . TYR A 1 121 ? -9.170 -0.641 11.998 1.00 93.56 121 TYR A CA 1
ATOM 1005 C C . TYR A 1 121 ? -10.547 -0.030 12.268 1.00 93.56 121 TYR A C 1
ATOM 1007 O O . TYR A 1 121 ? -11.532 -0.478 11.686 1.00 93.56 121 TYR A O 1
ATOM 1015 N N . ASN A 1 122 ? -10.620 1.037 13.067 1.00 92.81 122 ASN A N 1
ATOM 1016 C CA . ASN A 1 122 ? -11.872 1.747 13.327 1.00 92.81 122 ASN A CA 1
ATOM 1017 C C . ASN A 1 122 ? -12.496 2.295 12.038 1.00 92.81 122 ASN A C 1
ATOM 1019 O O . ASN A 1 122 ? -13.692 2.115 11.806 1.00 92.81 122 ASN A O 1
ATOM 1023 N N . ARG A 1 123 ? -11.688 2.911 11.167 1.00 94.75 123 ARG A N 1
ATOM 1024 C CA . ARG A 1 123 ? -12.141 3.417 9.864 1.00 94.75 123 ARG A CA 1
ATOM 1025 C C . ARG A 1 123 ? -12.653 2.286 8.969 1.00 94.75 123 ARG A C 1
ATOM 1027 O O . ARG A 1 123 ? -13.720 2.414 8.374 1.00 94.75 123 ARG A O 1
ATOM 1034 N N . VAL A 1 124 ? -11.935 1.167 8.895 1.00 95.00 124 VAL A N 1
ATOM 1035 C CA . VAL A 1 124 ? -12.329 0.011 8.078 1.00 95.00 124 VAL A CA 1
ATOM 1036 C C . VAL A 1 124 ? -13.620 -0.621 8.584 1.00 95.00 124 VAL A C 1
ATOM 1038 O O . VAL A 1 124 ? -14.501 -0.905 7.779 1.00 95.00 124 VAL A O 1
ATOM 1041 N N . CYS A 1 125 ? -13.777 -0.791 9.897 1.00 91.50 125 CYS A N 1
ATOM 1042 C CA . CYS A 1 125 ? -14.998 -1.344 10.484 1.00 91.50 125 CYS A CA 1
ATOM 1043 C C . CYS A 1 125 ? -16.226 -0.449 10.251 1.00 91.50 125 CYS A C 1
ATOM 1045 O O . CYS A 1 125 ? -17.340 -0.959 10.152 1.00 91.50 125 CYS A O 1
ATOM 1047 N N . GLN A 1 126 ? -16.037 0.870 10.135 1.00 90.81 126 GLN A N 1
ATOM 1048 C CA . GLN A 1 126 ? -17.110 1.802 9.773 1.00 90.81 126 GLN A CA 1
ATOM 1049 C C . GLN A 1 126 ? -17.467 1.728 8.282 1.00 90.81 126 GLN A C 1
ATOM 1051 O O . GLN A 1 126 ? -18.647 1.715 7.938 1.00 90.81 126 GLN A O 1
ATOM 1056 N N . LEU A 1 127 ? -16.468 1.666 7.395 1.00 91.62 127 LEU A N 1
ATOM 1057 C CA . LEU A 1 127 ? -16.684 1.645 5.942 1.00 91.62 127 LEU A CA 1
ATOM 1058 C C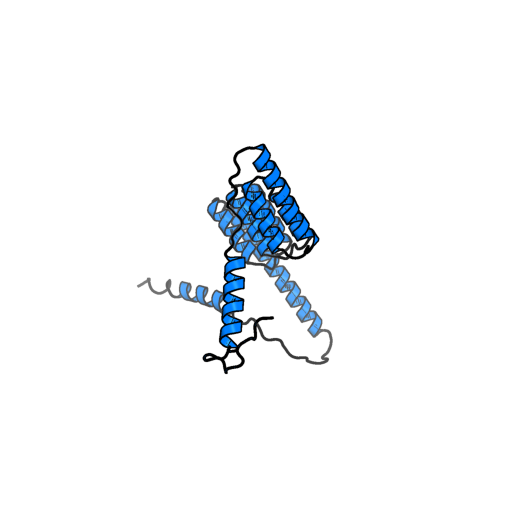 . LEU A 1 127 ? -17.171 0.283 5.430 1.00 91.62 127 LEU A C 1
ATOM 1060 O O . LEU A 1 127 ? -18.028 0.214 4.552 1.00 91.62 127 LEU A O 1
ATOM 1064 N N . LEU A 1 128 ? -16.616 -0.806 5.963 1.00 90.56 128 LEU A N 1
ATOM 1065 C CA . LEU A 1 128 ? -16.829 -2.180 5.506 1.00 90.56 128 LEU A CA 1
ATOM 1066 C C . LEU A 1 128 ? -17.312 -3.083 6.657 1.00 90.56 128 LEU A C 1
ATOM 1068 O O . LEU A 1 128 ? -16.663 -4.081 6.982 1.00 90.56 128 LEU A O 1
ATOM 1072 N N . PRO A 1 129 ? -18.491 -2.811 7.246 1.00 88.62 129 PRO A N 1
ATOM 1073 C CA . PRO A 1 129 ? -18.985 -3.552 8.410 1.00 88.62 129 PRO A CA 1
ATOM 1074 C C . PRO A 1 129 ? -19.297 -5.022 8.100 1.00 88.62 129 PRO A C 1
ATOM 1076 O O . PRO A 1 129 ? -19.259 -5.881 8.977 1.00 88.62 129 PRO A O 1
ATOM 1079 N N . ARG A 1 130 ? -19.593 -5.329 6.831 1.00 87.69 130 ARG A N 1
ATOM 1080 C CA . ARG A 1 130 ? -19.980 -6.668 6.364 1.00 87.69 130 ARG A CA 1
ATOM 1081 C C . ARG A 1 130 ? -18.793 -7.635 6.259 1.00 87.69 130 ARG A C 1
ATOM 1083 O O . ARG A 1 130 ? -18.982 -8.834 6.087 1.00 87.69 130 ARG A O 1
ATOM 1090 N N . VAL A 1 131 ? -17.571 -7.113 6.316 1.00 90.75 131 VAL A N 1
ATOM 1091 C CA . VAL A 1 131 ? -16.345 -7.866 6.066 1.00 90.75 131 VAL A CA 1
ATOM 1092 C C . VAL A 1 131 ? -15.755 -8.348 7.397 1.00 90.75 131 VAL A C 1
ATOM 1094 O O . VAL A 1 131 ? -15.024 -7.632 8.075 1.00 90.75 131 VAL A O 1
ATOM 1097 N N . GLU A 1 132 ? -16.062 -9.592 7.772 1.00 88.00 132 GLU A N 1
ATOM 1098 C CA . GLU A 1 132 ? -15.734 -10.157 9.097 1.00 88.00 132 GLU A CA 1
ATOM 1099 C C . GLU A 1 132 ? -14.228 -10.275 9.390 1.00 88.00 132 GLU A C 1
ATOM 1101 O O . GLU A 1 132 ? -13.800 -10.163 10.536 1.00 88.00 132 GLU A O 1
ATOM 1106 N N . GLN A 1 133 ? -13.400 -10.460 8.361 1.00 92.00 133 GLN A N 1
ATOM 1107 C CA . GLN A 1 133 ? -11.943 -10.614 8.497 1.00 92.00 133 GLN A CA 1
ATOM 1108 C C . GLN A 1 133 ? -11.255 -9.452 9.231 1.00 92.00 133 GLN A C 1
ATOM 1110 O O . GLN A 1 133 ? -10.287 -9.687 9.955 1.00 92.00 133 GLN A O 1
ATOM 1115 N N . PHE A 1 134 ? -11.746 -8.216 9.081 1.00 92.88 134 PHE A N 1
ATOM 1116 C CA . PHE A 1 134 ? -11.165 -7.061 9.769 1.00 92.88 134 PHE A CA 1
ATOM 1117 C C . PHE A 1 134 ? -11.454 -7.093 11.266 1.00 92.88 134 PHE A C 1
ATOM 1119 O O . PHE A 1 134 ? -10.561 -6.808 12.056 1.00 92.88 134 PHE A O 1
ATOM 1126 N N . TRP A 1 135 ? -12.650 -7.537 11.658 1.00 90.81 135 TRP A N 1
ATOM 1127 C CA . TRP A 1 135 ? -13.029 -7.701 13.060 1.00 90.81 135 TRP A CA 1
ATOM 1128 C C . TRP A 1 135 ? -12.154 -8.735 13.768 1.00 90.81 135 TRP A C 1
ATOM 1130 O O . TRP A 1 135 ? -11.649 -8.471 14.856 1.00 90.81 135 TRP A O 1
ATOM 1140 N N . PHE A 1 136 ? -11.907 -9.886 13.129 1.00 91.12 136 PHE A N 1
ATOM 1141 C CA . PHE A 1 136 ? -11.040 -10.921 13.701 1.00 91.12 136 PHE A CA 1
ATOM 1142 C C . PHE A 1 136 ? -9.594 -10.444 13.861 1.00 91.12 136 PHE A C 1
ATOM 1144 O O . PHE A 1 136 ? -8.990 -10.652 14.911 1.00 91.12 136 PHE A O 1
ATOM 1151 N N . LYS A 1 137 ? -9.041 -9.773 12.844 1.00 91.69 137 LYS A N 1
ATOM 1152 C CA . LYS A 1 137 ? -7.682 -9.217 12.914 1.00 91.69 137 LYS A CA 1
ATOM 1153 C C . LYS A 1 137 ? -7.569 -8.092 13.945 1.00 91.69 137 LYS A C 1
ATOM 1155 O O . LYS A 1 137 ? -6.556 -8.022 14.636 1.00 91.69 137 LYS A O 1
ATOM 1160 N N . TYR A 1 138 ? -8.605 -7.263 14.094 1.00 91.69 138 TYR A N 1
ATOM 1161 C CA . TYR A 1 138 ? -8.619 -6.197 15.092 1.00 91.69 138 TYR A CA 1
ATOM 1162 C C . TYR A 1 138 ? -8.642 -6.763 16.519 1.00 91.69 138 TYR A C 1
ATOM 1164 O O . TYR A 1 138 ? -7.796 -6.406 17.338 1.00 91.69 138 TYR A O 1
ATOM 1172 N N . ALA A 1 139 ? -9.531 -7.725 16.783 1.00 90.56 139 ALA A N 1
ATOM 1173 C CA . ALA A 1 139 ? -9.615 -8.395 18.077 1.00 90.56 139 ALA A CA 1
ATOM 1174 C C . ALA A 1 139 ? -8.313 -9.126 18.442 1.00 90.56 139 ALA A C 1
ATOM 1176 O O . ALA A 1 139 ? -7.902 -9.079 19.599 1.00 90.56 139 ALA A O 1
ATOM 1177 N N . HIS A 1 140 ? -7.657 -9.763 17.466 1.00 90.31 140 HIS A N 1
ATOM 1178 C CA . HIS A 1 140 ? -6.366 -10.421 17.672 1.00 90.31 140 HIS A CA 1
ATOM 1179 C C . HIS A 1 140 ? -5.253 -9.419 18.010 1.00 90.31 140 HIS A C 1
ATOM 1181 O O . HIS A 1 140 ? -4.435 -9.672 18.888 1.00 90.31 140 HIS A O 1
ATOM 1187 N N . MET A 1 141 ? -5.234 -8.255 17.355 1.00 89.50 141 MET A N 1
ATOM 1188 C CA . MET A 1 141 ? -4.255 -7.210 17.652 1.00 89.50 141 MET A CA 1
ATOM 1189 C C . MET A 1 141 ? -4.425 -6.642 19.071 1.00 89.50 141 MET A C 1
ATOM 1191 O O . MET A 1 141 ? -3.432 -6.481 19.776 1.00 89.50 141 MET A O 1
ATOM 1195 N N . GLU A 1 142 ? -5.655 -6.394 19.530 1.00 89.00 142 GLU A N 1
ATOM 1196 C CA . GLU A 1 142 ? -5.893 -5.925 20.907 1.00 89.00 142 GLU A CA 1
ATOM 1197 C C . GLU A 1 142 ? -5.573 -6.991 21.966 1.00 89.00 142 GLU A C 1
ATOM 1199 O O . GLU A 1 142 ? -5.105 -6.647 23.052 1.00 89.00 142 GLU A O 1
ATOM 1204 N N . GLU A 1 143 ? -5.770 -8.276 21.650 1.00 88.00 143 GLU A N 1
ATOM 1205 C CA . GLU A 1 143 ? -5.359 -9.396 22.506 1.00 88.00 143 GLU A CA 1
ATOM 1206 C C . GLU A 1 143 ? -3.834 -9.441 22.675 1.00 88.00 143 GLU A C 1
ATOM 1208 O O . GLU A 1 143 ? -3.348 -9.538 23.801 1.00 88.00 143 GLU A O 1
ATOM 1213 N N . LEU A 1 144 ? -3.073 -9.268 21.586 1.00 88.44 144 LEU A N 1
ATOM 1214 C CA . LEU A 1 144 ? -1.606 -9.184 21.636 1.00 88.44 144 LEU A CA 1
ATOM 1215 C C . LEU A 1 144 ? -1.103 -7.992 2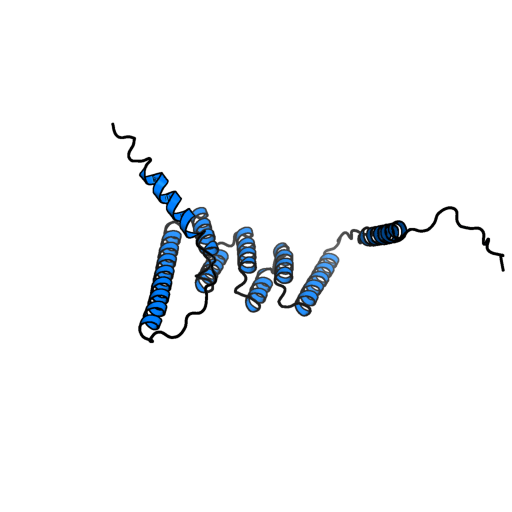2.466 1.00 88.44 144 LEU A C 1
ATOM 1217 O O . LEU A 1 144 ? -0.011 -8.050 23.026 1.00 88.44 144 LEU A O 1
ATOM 1221 N N . LEU A 1 145 ? -1.893 -6.920 22.554 1.00 87.62 145 LEU A N 1
ATOM 1222 C CA . LEU A 1 145 ? -1.595 -5.746 23.377 1.00 87.62 145 LEU A CA 1
ATOM 1223 C C . LEU A 1 145 ? -2.105 -5.869 24.825 1.00 87.62 145 LEU A C 1
ATOM 1225 O O . LEU A 1 145 ? -1.830 -4.983 25.630 1.00 87.62 145 LEU A O 1
ATOM 1229 N N . GLY A 1 146 ? -2.845 -6.931 25.166 1.00 87.12 146 GLY A N 1
ATOM 1230 C CA . GLY A 1 146 ? -3.413 -7.152 26.502 1.00 87.12 146 GLY A CA 1
ATOM 1231 C C . GLY A 1 146 ? -4.622 -6.269 26.844 1.00 87.12 146 GLY A C 1
ATOM 1232 O O . GLY A 1 146 ? -5.015 -6.180 28.008 1.00 87.12 146 GLY A O 1
ATOM 1233 N N . ASN A 1 147 ? -5.240 -5.622 25.853 1.00 86.50 147 ASN A N 1
ATOM 1234 C CA . ASN A 1 147 ? -6.335 -4.671 26.048 1.00 86.50 147 ASN A CA 1
ATOM 1235 C C . ASN A 1 147 ? -7.716 -5.342 25.953 1.00 86.50 147 ASN A C 1
ATOM 1237 O O . ASN A 1 147 ? -8.492 -5.122 25.018 1.00 86.50 147 ASN A O 1
ATOM 1241 N N . TYR A 1 148 ? -8.066 -6.119 26.978 1.00 80.75 148 TYR A N 1
ATOM 1242 C CA . TYR A 1 148 ? -9.337 -6.856 27.035 1.00 80.75 148 TYR A CA 1
ATOM 1243 C C . TYR A 1 148 ? -10.580 -5.951 27.024 1.00 80.75 148 TYR A C 1
ATOM 1245 O O . TYR A 1 148 ? -11.596 -6.302 26.426 1.00 80.75 148 TYR A O 1
ATOM 1253 N N . ALA A 1 149 ? -10.509 -4.766 27.639 1.00 82.44 149 ALA A N 1
ATOM 1254 C CA . ALA A 1 149 ? -11.634 -3.828 27.675 1.00 82.44 149 ALA A CA 1
ATOM 1255 C C . ALA A 1 149 ? -11.984 -3.286 26.275 1.00 82.44 149 ALA A C 1
ATOM 1257 O O . ALA A 1 149 ? -13.154 -3.251 25.893 1.00 82.44 149 ALA A O 1
ATOM 1258 N N . GLY A 1 150 ? -10.966 -2.928 25.482 1.00 81.38 150 GLY A N 1
ATOM 1259 C CA . GLY A 1 150 ? -11.156 -2.453 24.109 1.00 81.38 150 GLY A CA 1
ATOM 1260 C C . GLY A 1 150 ? -11.728 -3.542 23.203 1.00 81.38 150 GLY A C 1
ATOM 1261 O O . GLY A 1 150 ? -12.658 -3.294 22.437 1.00 81.38 150 GLY A O 1
ATOM 1262 N N . GLN A 1 151 ? -11.245 -4.776 23.362 1.00 81.06 151 GLN A N 1
ATOM 1263 C CA . GLN A 1 151 ? -11.760 -5.934 22.635 1.00 81.06 151 GLN A CA 1
ATOM 1264 C C . GLN A 1 151 ? -13.252 -6.179 22.924 1.00 81.06 151 GLN A C 1
ATOM 1266 O O . GLN A 1 151 ? -14.034 -6.405 21.999 1.00 81.06 151 GLN A O 1
ATOM 1271 N N . GLN A 1 152 ? -13.674 -6.102 24.190 1.00 82.94 152 GLN A N 1
ATOM 1272 C CA . GLN A 1 152 ? -15.084 -6.261 24.563 1.00 82.94 152 GLN A CA 1
ATOM 1273 C C . GLN A 1 152 ? -15.965 -5.169 23.948 1.00 82.94 152 GLN A C 1
ATOM 1275 O O . GLN A 1 152 ? -17.032 -5.471 23.413 1.00 82.94 152 GLN A O 1
ATOM 1280 N N . GLN A 1 153 ? -15.506 -3.916 23.967 1.00 85.56 153 GLN A N 1
ATOM 1281 C CA . GLN A 1 153 ? -16.229 -2.799 23.360 1.00 85.56 153 GLN A CA 1
ATOM 1282 C C . GLN A 1 153 ? -16.418 -3.001 21.848 1.00 85.56 153 GLN A C 1
ATOM 1284 O O . GLN A 1 153 ? -17.513 -2.797 21.322 1.00 85.56 153 GLN A O 1
ATOM 1289 N N . GLN A 1 154 ? -15.382 -3.472 21.151 1.00 82.81 154 GLN A N 1
ATOM 1290 C CA . GLN A 1 154 ? -15.458 -3.785 19.721 1.00 82.81 154 GLN A CA 1
ATOM 1291 C C . GLN A 1 154 ? -16.422 -4.939 19.432 1.00 82.81 154 GLN A C 1
ATOM 1293 O O . GLN A 1 154 ? -17.215 -4.855 18.497 1.00 82.81 154 GLN A O 1
ATOM 1298 N N . GLN A 1 155 ? -16.402 -6.001 20.244 1.00 83.25 155 GLN A N 1
ATOM 1299 C CA . GLN A 1 155 ? -17.331 -7.126 20.091 1.00 83.25 155 GLN A CA 1
ATOM 1300 C C . GLN A 1 155 ? -18.785 -6.695 20.297 1.00 83.25 155 GLN A C 1
ATOM 1302 O O . GLN A 1 155 ? -19.665 -7.119 19.547 1.00 83.25 155 GLN A O 1
ATOM 1307 N N . GLN A 1 156 ? -19.051 -5.831 21.279 1.00 88.06 156 GLN A N 1
ATOM 1308 C CA . GLN A 1 156 ? -20.383 -5.260 21.482 1.00 88.06 156 GLN A CA 1
ATOM 1309 C C . GLN A 1 156 ? -20.819 -4.437 20.264 1.00 88.06 156 GLN A C 1
ATOM 1311 O O . GLN A 1 156 ? -21.941 -4.604 19.783 1.00 88.06 156 GLN A O 1
ATOM 1316 N N . GLN A 1 157 ? -19.925 -3.609 19.715 1.00 88.00 157 GLN A N 1
ATOM 1317 C CA . GLN A 1 157 ? -20.206 -2.831 18.508 1.00 88.00 157 GLN A CA 1
ATOM 1318 C C . GLN A 1 157 ? -20.511 -3.735 17.304 1.00 88.00 157 GLN A C 1
ATOM 1320 O O . GLN A 1 157 ? -21.480 -3.501 16.580 1.00 88.00 157 GLN A O 1
ATOM 1325 N N . GLN A 1 158 ? -19.740 -4.808 17.120 1.00 86.75 158 GLN A N 1
ATOM 1326 C CA . GLN A 1 158 ? -19.965 -5.790 16.062 1.00 86.75 158 GLN A CA 1
ATOM 1327 C C . GLN A 1 158 ? -21.343 -6.462 16.192 1.00 86.75 158 GLN A C 1
ATOM 1329 O O . GLN A 1 158 ? -22.074 -6.580 15.207 1.00 86.75 158 GLN A O 1
ATOM 1334 N N . GLN A 1 159 ? -21.728 -6.873 17.404 1.00 88.19 159 GLN A N 1
ATOM 1335 C CA . GLN A 1 159 ? -23.030 -7.498 17.664 1.00 88.19 159 GLN A CA 1
ATOM 1336 C C . GLN A 1 159 ? -24.194 -6.553 17.347 1.00 88.19 159 GLN A C 1
ATOM 1338 O O . GLN A 1 159 ? -25.167 -6.969 16.717 1.00 88.19 159 GLN A O 1
ATOM 1343 N N . GLN A 1 160 ? -24.087 -5.279 17.731 1.00 88.81 160 GLN A N 1
ATOM 1344 C CA . GLN A 1 160 ? -25.104 -4.272 17.416 1.00 88.81 160 GLN A CA 1
ATOM 1345 C C . GLN A 1 160 ? -25.272 -4.099 15.902 1.00 88.81 160 GLN A C 1
ATOM 1347 O O . GLN A 1 160 ? -26.398 -4.087 15.403 1.00 88.81 160 GLN A O 1
ATOM 1352 N N . GLN A 1 161 ? -24.169 -4.042 15.149 1.00 86.12 161 GLN A N 1
ATOM 1353 C CA . GLN A 1 161 ? -24.231 -3.946 13.688 1.00 86.12 161 GLN A CA 1
ATOM 1354 C C . GLN A 1 161 ? -24.883 -5.181 13.048 1.00 86.12 161 GLN A C 1
ATOM 1356 O O . GLN A 1 161 ? -25.672 -5.041 12.113 1.00 86.12 161 GLN A O 1
ATOM 1361 N N . GLN A 1 162 ? -24.610 -6.387 13.555 1.00 84.50 162 GLN A N 1
ATOM 1362 C CA . GLN A 1 162 ? -25.258 -7.611 13.067 1.00 84.50 162 GLN A CA 1
ATOM 1363 C C . GLN A 1 162 ? -26.772 -7.599 13.307 1.00 84.50 162 GLN A C 1
ATOM 1365 O O . GLN A 1 162 ? -27.537 -7.969 12.416 1.00 84.50 162 GLN A O 1
ATOM 1370 N N . GLN A 1 163 ? -27.219 -7.143 14.481 1.00 87.19 163 GLN A N 1
ATOM 1371 C CA . GLN A 1 163 ? -28.646 -7.030 14.794 1.00 87.19 163 GLN A CA 1
ATOM 1372 C C . GLN A 1 163 ? -29.349 -6.035 13.866 1.00 87.19 163 GLN A C 1
ATOM 1374 O O . GLN A 1 163 ? -30.405 -6.349 13.320 1.00 87.19 163 GLN A O 1
ATOM 1379 N N . GLN A 1 164 ? -28.740 -4.872 13.621 1.00 85.19 164 GLN A N 1
ATOM 1380 C CA . GLN A 1 164 ? -29.281 -3.880 12.686 1.00 85.19 164 GLN A CA 1
ATOM 1381 C C . GLN A 1 164 ? -29.414 -4.450 11.268 1.00 85.19 164 GLN A C 1
ATOM 1383 O O . GLN A 1 164 ? -30.434 -4.249 10.612 1.00 85.19 164 GLN A O 1
ATOM 1388 N N . GLN A 1 165 ? -28.427 -5.220 10.804 1.00 83.44 165 GLN A N 1
ATOM 1389 C CA . GLN A 1 165 ? -28.497 -5.881 9.498 1.00 83.44 165 GLN A CA 1
ATOM 1390 C C . GLN A 1 165 ? -29.619 -6.927 9.434 1.00 83.44 165 GLN A C 1
ATOM 1392 O O . GLN A 1 165 ? -30.320 -7.000 8.426 1.00 83.44 165 GLN A O 1
ATOM 1397 N N . GLN A 1 166 ? -29.827 -7.713 10.496 1.00 83.88 166 GLN A N 1
ATOM 1398 C CA . GLN A 1 166 ? -30.934 -8.676 10.569 1.00 83.88 166 GLN A CA 1
ATOM 1399 C C . GLN A 1 166 ? -32.297 -7.977 10.552 1.00 83.88 166 GLN A C 1
ATOM 1401 O O . GLN A 1 166 ? -33.192 -8.414 9.833 1.00 83.88 166 GLN A O 1
ATOM 1406 N N . GLN A 1 167 ? -32.446 -6.868 11.279 1.00 85.69 167 GLN A N 1
ATOM 1407 C CA . GLN A 1 167 ? -33.671 -6.064 11.269 1.00 85.69 167 GLN A CA 1
ATOM 1408 C C . GLN A 1 167 ? -33.953 -5.474 9.882 1.00 85.69 167 GLN A C 1
ATOM 1410 O O . GLN A 1 167 ? -35.083 -5.548 9.407 1.00 85.69 167 GLN A O 1
ATOM 1415 N N . GLN A 1 168 ? -32.931 -4.956 9.191 1.00 83.31 168 GLN A N 1
ATOM 1416 C CA . GLN A 1 168 ? -33.075 -4.462 7.816 1.00 83.31 168 GLN A CA 1
ATOM 1417 C C . GLN A 1 168 ? -33.494 -5.575 6.845 1.00 83.31 168 GLN A C 1
ATOM 1419 O O . GLN A 1 168 ? -34.358 -5.357 5.998 1.00 83.31 168 GLN A O 1
ATOM 1424 N N . GLN A 1 169 ? -32.928 -6.778 6.979 1.00 82.12 169 GLN A N 1
ATOM 1425 C CA . GLN A 1 169 ? -33.322 -7.933 6.165 1.00 82.12 169 GLN A CA 1
ATOM 1426 C C . GLN A 1 169 ? -34.760 -8.378 6.453 1.00 82.12 169 GLN A C 1
ATOM 1428 O O . GLN A 1 169 ? -35.500 -8.675 5.517 1.00 82.12 169 GLN A O 1
ATOM 1433 N N . GLN A 1 170 ? -35.178 -8.383 7.723 1.00 81.31 170 GLN A N 1
ATOM 1434 C CA . GLN A 1 170 ? -36.562 -8.677 8.099 1.00 81.31 170 GLN A CA 1
ATOM 1435 C C . GLN A 1 170 ? -37.523 -7.634 7.521 1.00 81.31 170 GLN A C 1
ATOM 1437 O O . GLN A 1 170 ? -38.495 -8.013 6.882 1.00 81.31 170 GLN A O 1
ATOM 1442 N N . GLN A 1 171 ? -37.229 -6.335 7.636 1.00 77.56 171 GLN A N 1
ATOM 1443 C CA . GLN A 1 171 ? -38.064 -5.273 7.055 1.00 77.56 171 GLN A CA 1
ATOM 1444 C C . GLN A 1 171 ? -38.204 -5.398 5.531 1.00 77.56 171 GLN A C 1
ATOM 1446 O O . GLN A 1 171 ? -39.300 -5.214 4.998 1.00 77.56 171 GLN A O 1
ATOM 1451 N N . GLN A 1 172 ? -37.126 -5.760 4.830 1.00 71.12 172 GLN A N 1
ATOM 1452 C CA . GLN A 1 172 ? -37.176 -6.024 3.390 1.00 71.12 172 GLN A CA 1
ATOM 1453 C C . GLN A 1 172 ? -38.056 -7.237 3.059 1.00 71.12 172 GLN A C 1
ATOM 1455 O O . GLN A 1 172 ? -38.791 -7.186 2.081 1.00 71.12 172 GLN A O 1
ATOM 1460 N N . GLN A 1 173 ? -38.058 -8.290 3.883 1.00 64.19 173 GLN A N 1
ATOM 1461 C CA . GLN A 1 173 ? -38.947 -9.447 3.704 1.00 64.19 173 GLN A CA 1
ATOM 1462 C C . GLN A 1 173 ? -40.417 -9.112 4.014 1.00 64.19 173 GLN A C 1
ATOM 1464 O O . GLN A 1 173 ? -41.305 -9.491 3.252 1.00 64.19 173 GLN A O 1
ATOM 1469 N N . CYS A 1 174 ? -40.689 -8.332 5.064 1.00 49.62 174 CYS A N 1
ATOM 1470 C CA . CYS A 1 174 ? -42.042 -7.877 5.404 1.00 49.62 174 CYS A CA 1
ATOM 1471 C C . CYS A 1 174 ? -42.640 -6.963 4.318 1.00 49.62 174 CYS A C 1
ATOM 1473 O O . CYS A 1 174 ? -43.834 -7.037 4.035 1.00 49.62 174 CYS A O 1
ATOM 1475 N N . GLY A 1 175 ? -41.816 -6.130 3.668 1.00 50.88 175 GLY A N 1
ATOM 1476 C CA . GLY A 1 175 ? -42.238 -5.251 2.570 1.00 50.88 175 GLY A CA 1
ATOM 1477 C C . GLY A 1 175 ? -42.659 -5.989 1.291 1.00 50.88 175 GLY A C 1
ATOM 1478 O O . GLY A 1 175 ? -43.437 -5.445 0.505 1.00 50.88 175 GLY A O 1
ATOM 1479 N N . VAL A 1 176 ? -42.194 -7.229 1.098 1.00 51.25 176 VAL A N 1
ATOM 1480 C CA . VAL A 1 176 ? -42.603 -8.099 -0.019 1.00 51.25 176 VAL A CA 1
ATOM 1481 C C . VAL A 1 176 ? -43.916 -8.827 0.299 1.00 51.25 176 VAL A C 1
ATOM 1483 O O . VAL A 1 176 ? -44.721 -9.023 -0.602 1.00 51.25 176 VAL A O 1
ATOM 1486 N N . CYS A 1 177 ? -44.211 -9.127 1.569 1.00 43.69 177 CYS A N 1
ATOM 1487 C CA . CYS A 1 177 ? -45.487 -9.741 1.969 1.00 43.69 177 CYS A CA 1
ATOM 1488 C C . CYS A 1 177 ? -46.702 -8.797 1.863 1.00 43.69 177 CYS A C 1
ATOM 1490 O O . CYS A 1 177 ? -47.831 -9.272 1.769 1.00 43.69 177 CYS A O 1
ATOM 1492 N N . CYS A 1 178 ? -46.497 -7.474 1.837 1.00 41.72 178 CYS A N 1
ATOM 1493 C CA . CYS A 1 178 ? -47.579 -6.484 1.716 1.00 41.72 178 CYS A CA 1
ATOM 1494 C C . CYS A 1 178 ? -47.852 -6.020 0.269 1.00 41.72 178 CYS A C 1
ATOM 1496 O O . CYS A 1 178 ? -48.768 -5.227 0.046 1.00 41.72 178 CYS A O 1
ATOM 1498 N N . ARG A 1 179 ? -47.088 -6.490 -0.731 1.00 45.72 179 ARG A N 1
ATOM 1499 C CA . ARG A 1 179 ? -47.392 -6.302 -2.161 1.00 45.72 179 ARG A CA 1
ATOM 1500 C C . ARG A 1 179 ? -47.759 -7.667 -2.742 1.00 45.72 179 ARG A C 1
ATOM 1502 O O . ARG A 1 179 ? -46.932 -8.565 -2.747 1.00 45.72 179 ARG A O 1
ATOM 1509 N N . GLY A 1 180 ? -49.010 -7.820 -3.181 1.00 41.06 180 GLY A N 1
ATOM 1510 C CA . GLY A 1 180 ? -49.587 -9.093 -3.636 1.00 41.06 180 GLY A CA 1
ATOM 1511 C C . GLY A 1 180 ? -48.762 -9.860 -4.687 1.00 41.06 180 GLY A C 1
ATOM 1512 O O . GLY A 1 180 ? -47.868 -9.296 -5.323 1.00 41.06 180 GLY A O 1
ATOM 1513 N N . PRO A 1 181 ? -49.072 -11.153 -4.900 1.00 44.25 181 PRO A N 1
ATOM 1514 C CA . PRO A 1 181 ? -48.204 -12.076 -5.613 1.00 44.25 181 PRO A CA 1
ATOM 1515 C C . PRO A 1 181 ? -48.135 -11.695 -7.091 1.00 44.25 181 PRO A C 1
ATOM 1517 O O . PRO A 1 181 ? -49.120 -11.794 -7.820 1.00 44.25 181 PRO A O 1
ATOM 1520 N N . ARG A 1 182 ? -46.956 -11.289 -7.561 1.00 42.28 182 ARG A N 1
ATOM 1521 C CA . ARG A 1 182 ? -46.647 -11.275 -8.990 1.00 42.28 182 ARG A CA 1
ATOM 1522 C C . ARG A 1 182 ? -45.272 -11.870 -9.229 1.00 42.28 182 ARG A C 1
ATOM 1524 O O . ARG A 1 182 ? -44.274 -11.244 -8.906 1.00 42.28 182 ARG A O 1
ATOM 1531 N N . GLY A 1 183 ? -45.294 -13.052 -9.845 1.00 38.84 183 GLY A N 1
ATOM 1532 C CA . GLY A 1 183 ? -44.231 -13.583 -10.693 1.00 38.84 183 GLY A CA 1
ATOM 1533 C C . GLY A 1 183 ? -42.964 -14.012 -9.966 1.00 38.84 183 GLY A C 1
ATOM 1534 O O . GLY A 1 183 ? -42.154 -13.189 -9.561 1.00 38.84 183 GLY A O 1
ATOM 1535 N N . VAL A 1 184 ? -42.762 -15.324 -9.890 1.00 42.34 184 VAL A N 1
ATOM 1536 C CA . VAL A 1 184 ? -41.450 -15.923 -9.631 1.00 42.34 184 VAL A CA 1
ATOM 1537 C C . VAL A 1 184 ? -40.507 -15.523 -10.773 1.00 42.34 184 VAL A C 1
ATOM 1539 O O . VAL A 1 184 ? -40.901 -15.619 -11.938 1.00 42.34 184 VAL A O 1
ATOM 1542 N N . PRO A 1 185 ? -39.260 -15.144 -10.465 1.00 39.78 185 PRO A N 1
ATOM 1543 C CA . PRO A 1 185 ? -38.178 -15.784 -11.195 1.00 39.78 185 PRO A CA 1
ATOM 1544 C C . PRO A 1 185 ? -37.119 -16.380 -10.264 1.00 39.78 185 PRO A C 1
ATOM 1546 O O . PRO A 1 185 ? -36.942 -15.985 -9.114 1.00 39.78 185 PRO A O 1
ATOM 1549 N N . GLU A 1 186 ? -36.488 -17.406 -10.823 1.00 40.31 186 GLU A N 1
ATOM 1550 C CA . GLU A 1 186 ? -35.495 -18.333 -10.294 1.00 40.31 186 GLU A CA 1
ATOM 1551 C C . GLU A 1 186 ? -34.407 -17.768 -9.370 1.00 40.31 186 GLU A C 1
ATOM 1553 O O . GLU A 1 186 ? -33.954 -16.629 -9.464 1.00 40.31 186 GLU A O 1
ATOM 1558 N N . GLN A 1 187 ? -33.938 -18.671 -8.505 1.00 36.94 187 GLN A N 1
ATOM 1559 C CA . GLN A 1 187 ? -32.794 -18.503 -7.613 1.00 36.94 187 GLN A CA 1
ATOM 1560 C C . GLN A 1 187 ? -31.502 -18.140 -8.364 1.00 36.94 187 GLN A C 1
ATOM 1562 O O . GLN A 1 187 ? -31.309 -18.527 -9.515 1.00 36.94 187 GLN A O 1
ATOM 1567 N N . PRO A 1 188 ? -30.500 -17.638 -7.626 1.00 36.94 188 PRO A N 1
ATOM 1568 C CA . PRO A 1 188 ? -29.238 -18.368 -7.657 1.00 36.94 188 PRO A CA 1
ATOM 1569 C C . PRO A 1 188 ? -28.871 -18.924 -6.282 1.00 36.94 188 PRO A C 1
ATOM 1571 O O . PRO A 1 188 ? -28.601 -18.212 -5.314 1.00 36.94 188 PRO A O 1
ATOM 1574 N N . ALA A 1 189 ? -28.803 -20.252 -6.237 1.00 48.44 189 ALA A N 1
ATOM 1575 C CA . ALA A 1 189 ? -28.084 -21.005 -5.232 1.00 48.44 189 ALA A CA 1
ATOM 1576 C C . ALA A 1 189 ? -26.624 -20.528 -5.156 1.00 48.44 189 ALA A C 1
ATOM 1578 O O . ALA A 1 189 ? -25.923 -20.553 -6.165 1.00 48.44 189 ALA A O 1
ATOM 1579 N N . LYS A 1 190 ? -26.173 -20.132 -3.958 1.00 44.06 190 LYS A N 1
ATOM 1580 C CA . LYS A 1 190 ? -24.814 -20.329 -3.406 1.00 44.06 190 LYS A CA 1
ATOM 1581 C C . LYS A 1 190 ? -24.703 -19.619 -2.053 1.00 44.06 190 LYS A C 1
ATOM 1583 O O . LYS A 1 190 ? -24.572 -18.407 -1.996 1.00 44.06 190 LYS A O 1
ATOM 1588 N N . SER A 1 191 ? -24.752 -20.410 -0.977 1.00 40.16 191 SER A N 1
ATOM 1589 C CA . SER A 1 191 ? -24.034 -20.231 0.306 1.00 40.16 191 SER A CA 1
ATOM 1590 C C . SER A 1 191 ? -24.808 -20.903 1.455 1.00 40.16 191 SER A C 1
ATOM 1592 O O . SER A 1 191 ? -25.292 -20.271 2.387 1.00 40.16 191 SER A O 1
ATOM 1594 N N . ARG A 1 192 ? -24.944 -22.235 1.393 1.00 46.72 192 ARG A N 1
ATOM 1595 C CA . ARG A 1 192 ? -25.330 -23.081 2.545 1.00 46.72 192 ARG A CA 1
ATOM 1596 C C . ARG A 1 192 ? -24.146 -23.890 3.085 1.00 46.72 192 ARG A C 1
ATOM 1598 O O . ARG A 1 192 ? -24.345 -24.926 3.704 1.00 46.72 192 ARG A O 1
ATOM 1605 N N . VAL A 1 193 ? -22.915 -23.418 2.874 1.00 46.81 193 VAL A N 1
ATOM 1606 C CA . VAL A 1 193 ? -21.710 -24.097 3.390 1.00 46.81 193 VAL A CA 1
ATOM 1607 C C . VAL A 1 193 ? -21.106 -23.374 4.600 1.00 46.81 193 VAL A C 1
ATOM 1609 O O . VAL A 1 193 ? -20.503 -24.017 5.452 1.00 46.81 193 VAL A O 1
ATOM 1612 N N . PHE A 1 194 ? -21.344 -22.072 4.785 1.00 40.69 194 PHE A N 1
ATOM 1613 C CA . PHE A 1 194 ? -20.681 -21.334 5.870 1.00 40.69 194 PHE A CA 1
ATOM 1614 C C . PHE A 1 194 ? -21.371 -21.437 7.242 1.00 40.69 194 PHE A C 1
ATOM 1616 O O . PHE A 1 194 ? -20.705 -21.421 8.274 1.00 40.69 194 PHE A O 1
ATOM 1623 N N . PHE A 1 195 ? -22.691 -21.642 7.286 1.00 38.03 195 PHE A N 1
ATOM 1624 C CA . PHE A 1 195 ? -23.424 -21.722 8.559 1.00 38.03 195 PHE A CA 1
ATOM 1625 C C . PHE A 1 195 ? -23.310 -23.089 9.264 1.00 38.03 195 PHE A C 1
ATOM 1627 O O . PHE A 1 195 ? -23.617 -23.208 10.451 1.00 38.03 195 PHE A O 1
ATOM 1634 N N . ALA A 1 196 ? -22.829 -24.122 8.563 1.00 40.31 196 ALA A N 1
ATOM 1635 C CA . ALA A 1 196 ? -22.648 -25.460 9.128 1.00 40.31 196 ALA A CA 1
ATOM 1636 C C . ALA A 1 196 ? -21.383 -25.569 10.002 1.00 40.31 196 ALA A C 1
ATOM 1638 O O . ALA A 1 196 ? -21.390 -26.272 11.011 1.00 40.31 196 ALA A O 1
ATOM 1639 N N . VAL A 1 197 ? -20.316 -24.828 9.686 1.00 46.59 197 VAL A N 1
ATOM 1640 C CA . VAL A 1 197 ? -19.033 -24.958 10.402 1.00 46.59 197 VAL A CA 1
ATOM 1641 C C . VAL A 1 197 ? -19.083 -24.313 11.795 1.00 46.59 197 VAL A C 1
ATOM 1643 O O . VAL A 1 197 ? -18.526 -24.858 12.749 1.00 46.59 197 VAL A O 1
ATOM 1646 N N . LEU A 1 198 ? -19.834 -23.217 11.971 1.00 42.00 198 LEU A N 1
ATOM 1647 C CA . LEU A 1 198 ? -19.977 -22.568 13.284 1.00 42.00 198 LEU A CA 1
ATOM 1648 C C . LEU A 1 198 ? -20.911 -23.324 14.252 1.00 42.00 198 LEU A C 1
ATOM 1650 O O . LEU A 1 198 ? -20.788 -23.179 15.469 1.00 42.00 198 LEU A O 1
ATOM 1654 N N . GLN A 1 199 ? -21.828 -24.152 13.738 1.00 45.12 199 GLN A N 1
ATOM 1655 C CA . GLN A 1 199 ? -22.760 -24.946 14.554 1.00 45.12 199 GLN A CA 1
ATOM 1656 C C . GLN A 1 199 ? -22.156 -26.274 15.041 1.00 45.12 199 GLN A C 1
ATOM 1658 O O . GLN A 1 199 ? -22.535 -26.762 16.108 1.00 45.12 199 GLN A O 1
ATOM 1663 N N . ILE A 1 200 ? -21.169 -26.835 14.333 1.00 48.84 200 ILE A N 1
ATOM 1664 C CA . ILE A 1 200 ? -20.511 -28.089 14.741 1.00 48.84 200 ILE A CA 1
ATOM 1665 C C . ILE A 1 200 ? -19.596 -27.867 15.961 1.00 48.84 200 ILE A C 1
ATOM 1667 O O . ILE A 1 200 ? -19.593 -28.679 16.886 1.00 48.84 200 ILE A O 1
ATOM 1671 N N . ARG A 1 201 ? -18.907 -26.720 16.055 1.00 43.62 201 ARG A N 1
ATOM 1672 C CA . ARG A 1 201 ? -17.962 -26.438 17.157 1.00 43.62 201 ARG A CA 1
ATOM 1673 C C . ARG A 1 201 ? -18.634 -26.134 18.509 1.00 43.62 201 ARG A C 1
ATOM 1675 O O . ARG A 1 201 ? -18.007 -26.299 19.550 1.00 43.62 201 ARG A O 1
ATOM 1682 N N . ARG A 1 202 ? -19.918 -25.738 18.524 1.00 44.78 202 ARG A N 1
ATOM 1683 C CA . ARG A 1 202 ? -20.705 -25.553 19.766 1.00 44.78 202 ARG A CA 1
ATOM 1684 C C . ARG A 1 202 ? -21.298 -26.857 20.315 1.00 44.78 202 ARG A C 1
ATOM 1686 O O . ARG A 1 202 ? -21.561 -26.927 21.515 1.00 44.78 202 ARG A O 1
ATOM 1693 N N . LYS A 1 203 ? -21.497 -27.887 19.481 1.00 44.53 203 LYS A N 1
ATOM 1694 C CA . LYS A 1 203 ? -22.024 -29.193 19.925 1.00 44.53 203 LYS A CA 1
ATOM 1695 C C . LYS A 1 203 ? -20.951 -30.095 20.543 1.00 44.53 203 LYS A C 1
ATOM 1697 O O . LYS A 1 203 ? -21.265 -30.833 21.471 1.00 44.53 203 LYS A O 1
ATOM 1702 N N . THR A 1 204 ? -19.689 -29.990 20.124 1.00 49.22 204 THR A N 1
ATOM 1703 C CA . THR A 1 204 ? -18.604 -30.835 20.661 1.00 49.22 204 THR A CA 1
ATOM 1704 C C . THR A 1 204 ? -18.149 -30.444 22.074 1.00 49.22 204 THR A C 1
ATOM 1706 O O . THR A 1 204 ? -17.729 -31.314 22.826 1.00 49.22 204 THR A O 1
ATOM 1709 N N . GLN A 1 205 ? -18.309 -29.182 22.496 1.00 48.12 205 GLN A N 1
ATOM 1710 C CA . GLN A 1 205 ? -17.962 -28.751 23.864 1.00 48.12 205 GLN A CA 1
ATOM 1711 C C . GLN A 1 205 ? -19.025 -29.073 24.928 1.00 48.12 205 GLN A C 1
ATOM 1713 O O . GLN A 1 205 ? -18.699 -29.138 26.112 1.00 48.12 205 GLN A O 1
ATOM 1718 N N . LYS A 1 206 ? -20.298 -29.254 24.542 1.00 47.19 206 LYS A N 1
ATOM 1719 C CA . LYS A 1 206 ? -21.366 -29.590 25.502 1.00 47.19 206 LYS A CA 1
ATOM 1720 C C . LYS A 1 206 ? -21.377 -31.073 25.885 1.00 47.19 206 LYS A C 1
ATOM 1722 O O . LYS A 1 206 ? -21.773 -31.380 27.000 1.00 47.19 206 LYS A O 1
ATOM 1727 N N . HIS A 1 207 ? -20.890 -31.965 25.018 1.00 44.19 207 HIS A N 1
ATOM 1728 C CA . HIS A 1 207 ? -20.823 -33.403 25.311 1.00 44.19 207 HIS A CA 1
ATOM 1729 C C . HIS A 1 207 ? -19.615 -33.823 26.163 1.00 44.19 207 HIS A C 1
ATOM 1731 O O . HIS A 1 207 ? -19.686 -34.856 26.815 1.00 44.19 207 HIS A O 1
ATOM 1737 N N . SER A 1 208 ? -18.533 -33.035 26.221 1.00 42.53 208 SER A N 1
ATOM 1738 C CA . SER A 1 208 ? -17.347 -33.392 27.019 1.00 42.53 208 SER A CA 1
ATOM 1739 C C . SER A 1 208 ? -17.441 -32.996 28.497 1.00 42.53 208 SER A C 1
ATOM 1741 O O . SER A 1 208 ? -16.627 -33.441 29.296 1.00 42.53 208 SER A O 1
ATOM 1743 N N . LYS A 1 209 ? -18.401 -32.139 28.879 1.00 52.78 209 LYS A N 1
ATOM 1744 C CA . LYS A 1 209 ? -18.588 -31.688 30.274 1.00 52.78 209 LYS A CA 1
ATOM 1745 C C . LYS A 1 209 ? -19.634 -32.493 31.053 1.00 52.78 209 LYS A C 1
ATOM 1747 O O . LYS A 1 209 ? -19.771 -32.282 32.250 1.00 52.78 209 LYS A O 1
ATOM 1752 N N . SER A 1 210 ? -20.351 -33.413 30.404 1.00 50.03 210 SER A N 1
ATOM 1753 C CA . SER A 1 210 ? -21.365 -34.270 31.039 1.00 50.03 210 SER A CA 1
ATOM 1754 C C . SER A 1 210 ? -20.869 -35.682 31.383 1.00 50.03 210 SER A C 1
ATOM 1756 O O . SER A 1 210 ? -21.661 -36.487 31.852 1.00 50.03 210 SER A O 1
ATOM 1758 N N . SER A 1 211 ? -19.591 -36.006 31.148 1.00 52.88 211 SER A N 1
ATOM 1759 C CA . SER A 1 211 ? -19.033 -37.361 31.315 1.00 52.88 211 SER A CA 1
ATOM 1760 C C . SER A 1 211 ? -17.914 -37.469 32.365 1.00 52.88 211 SER A C 1
ATOM 1762 O O . SER A 1 211 ? -17.103 -38.385 32.291 1.00 52.88 211 SER A O 1
ATOM 1764 N N . SER A 1 212 ? -17.830 -36.543 33.326 1.00 49.75 212 SER A N 1
ATOM 1765 C CA . SER A 1 212 ? -16.800 -36.566 34.390 1.00 49.75 212 SER A CA 1
ATOM 1766 C C . SER A 1 212 ? -17.378 -36.372 35.795 1.00 49.75 212 SER A C 1
ATOM 1768 O O . SER A 1 212 ? -16.734 -35.783 36.655 1.00 49.75 212 SER A O 1
ATOM 1770 N N . GLY A 1 213 ? -18.606 -36.838 36.020 1.00 49.28 213 GLY A N 1
ATOM 1771 C CA . GLY A 1 213 ? -19.262 -36.783 37.324 1.00 49.28 213 GLY A CA 1
ATOM 1772 C C . GLY A 1 213 ? -19.974 -38.086 37.653 1.00 49.28 213 GLY A C 1
ATOM 1773 O O . GLY A 1 213 ? -21.199 -38.087 37.687 1.00 49.28 213 GLY A O 1
ATOM 1774 N N . ILE A 1 214 ? -19.201 -39.159 37.838 1.00 43.69 214 ILE A N 1
ATOM 1775 C CA . ILE A 1 214 ? -19.468 -40.310 38.720 1.00 43.69 214 ILE A CA 1
ATOM 1776 C C . ILE A 1 214 ? -18.108 -40.751 39.258 1.00 43.69 214 ILE A C 1
ATOM 1778 O O . ILE A 1 214 ? -17.185 -40.869 38.419 1.00 43.69 214 ILE A O 1
#

Sequence (214 aa):
MEVKNKMPAAVQITAEQLLREAVDRQLEDAAAAKPQQRIVDDEELEVYRLNKRKEFEDSIRRQRHHIGTWIKYALWEAAQREARSVFERALLVDYQNVSLWLKYIEMESSNKFVVSCRNLYNRVCQLLPRVEQFWFKYAHMEELLGNYAGQQQQQQQQQQQQQQQQQQQQQQQCGVCCRGPRGVPEQPAKSRVFFAVLQIRRKTQKHSKSSSGI

Secondary structure (DSSP, 8-state):
------SPPSSPPPHHHHHHHHHHHHHHHHHSPPP-PPP-SHHHHHHHHHHHHHHHHHHHHH-TT-HHHHHHHHHHHHTTS-HHHHHHHHHHH-SS-HHHHHHHHHHHHHTT-HHHHHHHHHHHHHH-TT-HHHHHHHHHHHHHTT-HHHHHHHHHHHHHHHHHHHHHHHHHHHHHHTS------------SSHHHHHHHHHHHHHHSSSSS--